Protein AF-A0A8S1XU58-F1 (afdb_monomer_lite)

Structure (mmCIF, N/CA/C/O backbone):
data_AF-A0A8S1XU58-F1
#
_entry.id   AF-A0A8S1XU58-F1
#
loop_
_atom_site.group_PDB
_atom_site.id
_atom_site.type_symbol
_atom_site.label_atom_id
_atom_site.label_alt_id
_atom_site.label_comp_id
_atom_site.label_asym_id
_atom_site.label_entity_id
_atom_site.label_seq_id
_atom_site.pdbx_PDB_ins_code
_atom_site.Cartn_x
_atom_site.Cartn_y
_atom_site.Cartn_z
_atom_site.occupancy
_atom_site.B_iso_or_equiv
_atom_site.auth_seq_id
_atom_site.auth_comp_id
_atom_site.auth_asym_id
_atom_site.auth_atom_id
_atom_site.pdbx_PDB_model_num
ATOM 1 N N . MET A 1 1 ? -21.265 -2.137 17.596 1.00 76.44 1 MET A N 1
ATOM 2 C CA . MET A 1 1 ? -20.031 -2.805 17.114 1.00 76.44 1 MET A CA 1
ATOM 3 C C . MET A 1 1 ? -20.287 -3.598 15.839 1.00 76.44 1 MET A C 1
ATOM 5 O O . MET A 1 1 ? -19.652 -3.309 14.843 1.00 76.44 1 MET A O 1
ATOM 9 N N . LEU A 1 2 ? -21.232 -4.543 15.819 1.00 84.06 2 LEU A N 1
ATOM 10 C CA . LEU A 1 2 ? -21.508 -5.346 14.620 1.00 84.06 2 LEU A CA 1
ATOM 11 C C . LEU A 1 2 ? -21.860 -4.501 13.376 1.00 84.06 2 LEU A C 1
ATOM 13 O O . LEU A 1 2 ? -21.283 -4.695 12.313 1.00 84.06 2 LEU A O 1
ATOM 17 N N . GLN A 1 3 ? -22.718 -3.485 13.530 1.00 80.56 3 GLN A N 1
ATOM 18 C CA . GLN A 1 3 ? -23.055 -2.552 12.444 1.00 80.56 3 GLN A CA 1
ATOM 19 C C . GLN A 1 3 ? -21.830 -1.821 11.866 1.00 80.56 3 GLN A C 1
ATOM 21 O O . GLN A 1 3 ? -21.712 -1.699 10.649 1.00 80.56 3 GLN A O 1
ATOM 26 N N . SER A 1 4 ? -20.888 -1.374 12.708 1.00 82.00 4 SER A N 1
ATOM 27 C CA . SER A 1 4 ? -19.683 -0.687 12.226 1.00 82.00 4 SER A CA 1
ATOM 28 C C . SER A 1 4 ? -18.727 -1.634 11.497 1.00 82.00 4 SER A C 1
ATOM 30 O O . SER A 1 4 ? -18.085 -1.227 10.532 1.00 82.00 4 SER A O 1
ATOM 32 N N . LEU A 1 5 ? -18.674 -2.908 11.893 1.00 86.81 5 LEU A N 1
ATOM 33 C CA . LEU A 1 5 ? -17.900 -3.931 11.184 1.00 86.81 5 LEU A CA 1
ATOM 34 C C . LEU A 1 5 ? -18.531 -4.308 9.841 1.00 86.81 5 LEU A C 1
ATOM 36 O O . LEU A 1 5 ? -17.815 -4.452 8.853 1.00 86.81 5 LEU A O 1
ATOM 40 N N . ASN A 1 6 ? -19.860 -4.387 9.770 1.00 85.25 6 ASN A N 1
ATOM 41 C CA . ASN A 1 6 ? -20.569 -4.610 8.510 1.00 85.25 6 ASN A CA 1
ATOM 42 C C . ASN A 1 6 ? -20.371 -3.450 7.527 1.00 85.25 6 ASN A C 1
ATOM 44 O O . ASN A 1 6 ? -20.156 -3.684 6.337 1.00 85.25 6 ASN A O 1
ATOM 48 N N . LYS A 1 7 ? -20.336 -2.205 8.018 1.00 86.56 7 LYS A N 1
ATOM 49 C CA . LYS A 1 7 ? -19.965 -1.044 7.199 1.00 86.56 7 LYS A CA 1
ATOM 50 C C . LYS A 1 7 ? -18.533 -1.165 6.660 1.00 86.56 7 LYS A C 1
ATOM 52 O O . LYS A 1 7 ? -18.325 -1.001 5.460 1.00 86.56 7 LYS A O 1
ATOM 57 N N . LEU A 1 8 ? -17.570 -1.526 7.511 1.00 85.81 8 LEU A N 1
ATOM 58 C CA . LEU A 1 8 ? -16.175 -1.739 7.104 1.00 85.81 8 LEU A CA 1
ATOM 59 C C . LEU A 1 8 ? -16.036 -2.859 6.058 1.00 85.81 8 LEU A C 1
ATOM 61 O O . LEU A 1 8 ? -15.296 -2.716 5.087 1.00 85.81 8 LEU A O 1
ATOM 65 N N . LYS A 1 9 ? -16.787 -3.955 6.214 1.00 88.25 9 LYS A N 1
ATOM 66 C CA . LYS A 1 9 ? -16.836 -5.065 5.250 1.00 88.25 9 LYS A CA 1
ATOM 67 C C . LYS A 1 9 ? -17.305 -4.603 3.870 1.00 88.25 9 LYS A C 1
ATOM 69 O O . LYS A 1 9 ? -16.734 -5.005 2.858 1.00 88.25 9 LYS A O 1
ATOM 74 N N . LEU A 1 10 ? -18.337 -3.766 3.818 1.00 88.00 10 LEU A N 1
ATOM 75 C CA . LEU A 1 10 ? -18.835 -3.215 2.558 1.00 88.00 10 LEU A CA 1
ATOM 76 C C . LEU A 1 10 ? -17.825 -2.247 1.922 1.00 88.00 10 LEU A C 1
ATOM 78 O O . LEU A 1 10 ? -17.582 -2.343 0.721 1.00 88.00 10 LEU A O 1
ATOM 82 N N . GLN A 1 11 ? -17.188 -1.380 2.719 1.00 85.38 11 GLN A N 1
ATOM 83 C CA . GLN A 1 11 ? -16.119 -0.488 2.244 1.00 85.38 11 GLN A CA 1
ATOM 84 C C . GLN A 1 11 ? -14.954 -1.278 1.626 1.00 85.38 11 GLN A C 1
ATOM 86 O O . GLN A 1 11 ? -14.499 -0.950 0.534 1.00 85.38 11 GLN A O 1
ATOM 91 N N . LEU A 1 12 ? -14.519 -2.360 2.279 1.00 89.25 12 LEU A N 1
ATOM 92 C CA . LEU A 1 12 ? -13.476 -3.252 1.765 1.00 89.25 12 LEU A CA 1
ATOM 93 C C . LEU A 1 12 ? -13.835 -3.877 0.416 1.00 89.25 12 LEU A C 1
ATOM 95 O O . LEU A 1 12 ? -12.990 -3.936 -0.474 1.00 89.25 12 LEU A O 1
ATOM 99 N N . ARG A 1 13 ? -15.076 -4.352 0.257 1.00 88.50 13 ARG A N 1
ATOM 100 C CA . ARG A 1 13 ? -15.530 -4.954 -1.005 1.00 88.50 13 ARG A CA 1
ATOM 101 C C . ARG A 1 13 ? -15.482 -3.952 -2.153 1.00 88.50 13 ARG A C 1
ATOM 103 O O . ARG A 1 13 ? -14.929 -4.283 -3.198 1.00 88.50 13 ARG A O 1
ATOM 110 N N . ALA A 1 14 ? -16.004 -2.747 -1.929 1.00 86.50 14 ALA A N 1
ATOM 111 C CA . ALA A 1 14 ? -15.957 -1.671 -2.915 1.00 86.50 14 ALA A CA 1
ATOM 112 C C . ALA A 1 14 ? -14.507 -1.325 -3.292 1.00 86.50 14 ALA A C 1
ATOM 114 O O . ALA A 1 14 ? -14.182 -1.181 -4.466 1.00 86.50 14 ALA A O 1
ATOM 115 N N . GLU A 1 15 ? -13.610 -1.259 -2.309 1.00 88.06 15 GLU A N 1
ATOM 116 C CA . GLU A 1 15 ? -12.206 -0.948 -2.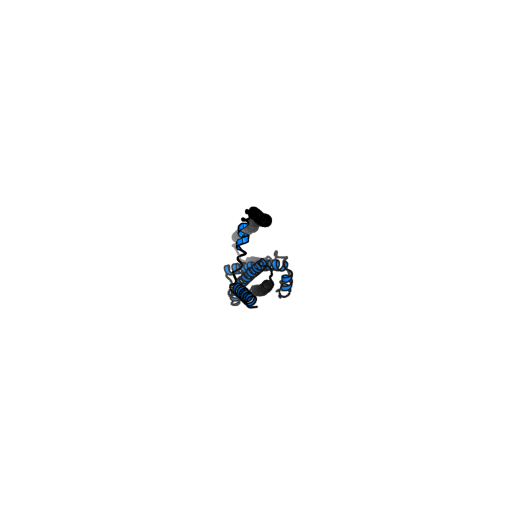565 1.00 88.06 15 GLU A CA 1
ATOM 117 C C . GLU A 1 15 ? -11.492 -2.037 -3.382 1.00 88.06 15 GLU A C 1
ATOM 119 O O . GLU A 1 15 ? -10.764 -1.732 -4.324 1.00 88.06 15 GLU A O 1
ATOM 124 N N . ILE A 1 16 ? -11.713 -3.314 -3.061 1.00 90.19 16 ILE A N 1
ATOM 125 C CA . ILE A 1 16 ? -11.144 -4.438 -3.821 1.00 90.19 16 ILE A CA 1
ATOM 126 C C . ILE A 1 16 ? -11.621 -4.407 -5.280 1.00 90.19 16 ILE A C 1
ATOM 128 O O . ILE A 1 16 ? -10.853 -4.734 -6.185 1.00 90.19 16 ILE A O 1
ATOM 132 N N . GLU A 1 17 ? -12.872 -4.016 -5.519 1.00 87.94 17 GLU A N 1
ATOM 133 C CA . GLU A 1 17 ? -13.422 -3.862 -6.865 1.00 87.94 17 GLU A CA 1
ATOM 134 C C . GLU A 1 17 ? -12.734 -2.730 -7.637 1.00 87.94 17 GLU A C 1
ATOM 136 O O . GLU A 1 17 ? -12.277 -2.960 -8.756 1.00 87.94 17 GLU A O 1
ATOM 141 N N . ILE A 1 18 ? -12.540 -1.562 -7.012 1.00 86.19 18 ILE A N 1
ATOM 142 C CA . ILE A 1 18 ? -11.772 -0.454 -7.604 1.00 86.19 18 ILE A CA 1
ATOM 143 C C . ILE A 1 18 ? -10.367 -0.926 -7.989 1.00 86.19 18 ILE A C 1
ATOM 145 O O . ILE A 1 18 ? -9.929 -0.708 -9.117 1.00 86.19 18 ILE A O 1
ATOM 149 N N . LEU A 1 19 ? -9.666 -1.617 -7.085 1.00 88.69 19 LEU A N 1
ATOM 150 C CA . LEU A 1 19 ? -8.313 -2.104 -7.356 1.00 88.69 19 LEU A CA 1
ATOM 151 C C . LEU A 1 19 ? -8.274 -3.085 -8.532 1.00 88.69 19 LEU A C 1
ATOM 153 O O . LEU A 1 19 ? -7.343 -3.021 -9.330 1.00 88.69 19 LEU A O 1
ATOM 157 N N . LYS A 1 20 ? -9.279 -3.958 -8.684 1.00 88.75 20 LYS A N 1
ATOM 158 C CA . LYS A 1 20 ? -9.391 -4.840 -9.859 1.00 88.75 20 LYS A CA 1
ATOM 159 C C . LYS A 1 20 ? -9.527 -4.031 -11.148 1.00 88.75 20 LYS A C 1
ATOM 161 O O . LYS A 1 20 ? -8.759 -4.259 -12.075 1.00 88.75 20 LYS A O 1
ATOM 166 N N . MET A 1 21 ? -10.411 -3.034 -11.171 1.00 84.88 21 MET A N 1
ATOM 167 C CA . MET A 1 21 ? -10.567 -2.162 -12.340 1.00 84.88 21 MET A CA 1
ATOM 168 C C . MET A 1 21 ? -9.274 -1.399 -12.670 1.00 84.88 21 MET A C 1
ATOM 170 O O . MET A 1 21 ? -8.944 -1.210 -13.841 1.00 84.88 21 MET A O 1
ATOM 174 N N . CYS A 1 22 ? -8.524 -0.967 -11.651 1.00 84.56 22 CYS A N 1
ATOM 175 C CA . CYS A 1 22 ? -7.238 -0.302 -11.845 1.00 84.56 22 CYS A CA 1
ATOM 176 C C . CYS A 1 22 ? -6.159 -1.255 -12.384 1.00 84.56 22 CYS A C 1
ATOM 178 O O . CYS A 1 22 ? -5.340 -0.825 -13.193 1.00 84.56 22 CYS A O 1
ATOM 180 N N . LEU A 1 23 ? -6.160 -2.535 -11.987 1.00 86.06 23 LEU A N 1
ATOM 181 C CA . LEU A 1 23 ? -5.267 -3.552 -12.564 1.00 86.06 23 LEU A CA 1
ATOM 182 C C . LEU A 1 23 ? -5.566 -3.783 -14.044 1.00 86.06 23 LEU A C 1
ATOM 184 O O . LEU A 1 23 ? -4.635 -3.800 -14.844 1.00 86.06 23 LEU A O 1
ATOM 188 N N . ASP A 1 24 ? -6.844 -3.874 -14.412 1.00 82.19 24 ASP A N 1
ATOM 189 C CA . ASP A 1 24 ? -7.266 -4.104 -15.799 1.00 82.19 24 ASP A CA 1
ATOM 190 C C . ASP A 1 24 ? -6.876 -2.945 -16.734 1.00 82.19 24 ASP A C 1
ATOM 192 O O . ASP A 1 24 ? -6.678 -3.139 -17.934 1.00 82.19 24 ASP A O 1
ATOM 196 N N . LYS A 1 25 ? -6.747 -1.725 -16.191 1.00 74.50 25 LYS A N 1
ATOM 197 C CA . LYS A 1 25 ? -6.352 -0.520 -16.940 1.00 74.50 25 LYS A CA 1
ATOM 198 C C . LYS A 1 25 ? -4.883 -0.118 -16.784 1.00 74.50 25 LYS A C 1
ATOM 200 O O . LYS A 1 25 ? -4.426 0.786 -17.487 1.00 74.50 25 LYS A O 1
ATOM 205 N N . GLY A 1 26 ? -4.148 -0.733 -15.864 1.00 66.25 26 GLY A N 1
ATOM 206 C CA . GLY A 1 26 ? -2.816 -0.285 -15.471 1.00 66.25 26 GLY A CA 1
ATOM 207 C C . GLY A 1 26 ? -1.776 -0.455 -16.582 1.00 66.25 26 GLY A C 1
ATOM 208 O O . GLY A 1 26 ? -1.537 -1.559 -17.057 1.00 66.25 26 GLY A O 1
ATOM 209 N N . LYS A 1 27 ? -1.110 0.642 -16.971 1.00 59.94 27 LYS A N 1
ATOM 210 C CA . LYS A 1 27 ? -0.035 0.637 -17.990 1.00 59.94 27 LYS A CA 1
ATOM 211 C C . LYS A 1 27 ? 1.383 0.564 -17.408 1.00 59.94 27 LYS A C 1
ATOM 213 O O . LYS A 1 27 ? 2.316 0.205 -18.118 1.00 59.94 27 LYS A O 1
ATOM 218 N N . SER A 1 28 ? 1.562 0.926 -16.135 1.00 66.94 28 SER A N 1
ATOM 219 C CA . SER A 1 28 ? 2.870 0.984 -15.463 1.00 66.94 28 SER A CA 1
ATOM 220 C C . SER A 1 28 ? 3.099 -0.243 -14.582 1.00 66.94 28 SER A C 1
ATOM 222 O O . SER A 1 28 ? 2.340 -0.486 -13.643 1.00 66.94 28 SER A O 1
ATOM 224 N N . THR A 1 29 ? 4.179 -0.986 -14.841 1.00 67.94 29 THR A N 1
ATOM 225 C CA . THR A 1 29 ? 4.528 -2.231 -14.131 1.00 67.94 29 THR A CA 1
ATOM 226 C C . THR A 1 29 ? 4.668 -2.036 -12.620 1.00 67.94 29 THR A C 1
ATOM 228 O O . THR A 1 29 ? 4.158 -2.847 -11.851 1.00 67.94 29 THR A O 1
ATOM 231 N N . THR A 1 30 ? 5.272 -0.933 -12.168 1.00 75.56 30 THR A N 1
ATOM 232 C CA . THR A 1 30 ? 5.452 -0.639 -10.734 1.00 75.56 30 THR A CA 1
ATOM 233 C C . THR A 1 30 ? 4.131 -0.316 -10.031 1.00 75.56 30 THR A C 1
ATOM 235 O O . THR A 1 30 ? 3.907 -0.716 -8.889 1.00 75.56 30 THR A O 1
ATOM 238 N N . MET A 1 31 ? 3.237 0.408 -10.707 1.00 77.94 31 MET A N 1
ATOM 239 C CA . MET A 1 31 ? 1.941 0.800 -10.148 1.00 77.94 31 MET A CA 1
ATOM 240 C C . MET A 1 31 ? 0.995 -0.402 -10.071 1.00 77.94 31 MET A C 1
ATOM 242 O O . MET A 1 31 ? 0.359 -0.615 -9.043 1.00 77.94 31 MET A O 1
ATOM 246 N N . VAL A 1 32 ? 0.993 -1.245 -11.107 1.00 82.00 32 VAL A N 1
ATOM 247 C CA . VAL A 1 32 ? 0.266 -2.523 -11.137 1.00 82.00 32 VAL A CA 1
ATOM 248 C C . VAL A 1 32 ? 0.713 -3.438 -9.995 1.00 82.00 32 VAL A C 1
ATOM 250 O O . VAL A 1 32 ? -0.130 -3.950 -9.267 1.00 82.00 32 VAL A O 1
ATOM 253 N N . GLN A 1 33 ? 2.023 -3.584 -9.763 1.00 85.56 33 GLN A N 1
ATOM 254 C CA . GLN A 1 33 ? 2.543 -4.382 -8.642 1.00 85.56 33 GLN A CA 1
ATOM 255 C C . GLN A 1 33 ? 2.070 -3.865 -7.275 1.00 85.56 33 GLN A C 1
ATOM 257 O O . GLN A 1 33 ? 1.750 -4.653 -6.384 1.00 85.56 33 GLN A O 1
ATOM 262 N N . MET A 1 34 ? 2.017 -2.542 -7.093 1.00 87.12 34 MET A N 1
ATOM 263 C CA . MET A 1 34 ? 1.550 -1.939 -5.844 1.00 87.12 34 MET A CA 1
ATOM 264 C C . MET A 1 34 ? 0.049 -2.160 -5.630 1.00 87.12 34 MET A C 1
ATOM 266 O O . MET A 1 34 ? -0.362 -2.537 -4.533 1.00 87.12 34 MET A O 1
ATOM 270 N N . ILE A 1 35 ? -0.753 -1.970 -6.681 1.00 88.56 35 ILE A N 1
ATOM 271 C CA . ILE A 1 35 ? -2.200 -2.207 -6.661 1.00 88.56 35 ILE A CA 1
ATOM 272 C C . ILE A 1 35 ? -2.491 -3.680 -6.360 1.00 88.56 35 ILE A C 1
ATOM 274 O O . ILE A 1 35 ? -3.318 -3.968 -5.495 1.00 88.56 35 ILE A O 1
ATOM 278 N N . ASP A 1 36 ? -1.784 -4.611 -7.005 1.00 90.62 36 ASP A N 1
ATOM 279 C CA . ASP A 1 36 ? -1.990 -6.046 -6.794 1.00 90.62 36 ASP A CA 1
ATOM 280 C C . ASP A 1 36 ? -1.631 -6.459 -5.361 1.00 90.62 36 ASP A C 1
ATOM 282 O O . ASP A 1 36 ? -2.415 -7.119 -4.677 1.00 90.62 36 ASP A O 1
ATOM 286 N N . LYS A 1 37 ? -0.502 -5.966 -4.839 1.00 93.06 37 LYS A N 1
ATOM 287 C CA . LYS A 1 37 ? -0.110 -6.191 -3.441 1.00 93.06 37 LYS A CA 1
ATOM 288 C C . LYS A 1 37 ? -1.155 -5.663 -2.455 1.00 93.06 37 LYS A C 1
ATOM 290 O O . LYS A 1 37 ? -1.484 -6.343 -1.480 1.00 93.06 37 LYS A O 1
ATOM 295 N N . ASN A 1 38 ? -1.678 -4.459 -2.687 1.00 92.56 38 ASN A N 1
ATOM 296 C CA . ASN A 1 38 ? -2.695 -3.866 -1.821 1.00 92.56 38 ASN A CA 1
ATOM 297 C C . ASN A 1 38 ? -4.008 -4.651 -1.888 1.00 92.56 38 ASN A C 1
ATOM 299 O O . ASN A 1 38 ? -4.601 -4.930 -0.847 1.00 92.56 38 ASN A O 1
ATOM 303 N N . LYS A 1 39 ? -4.418 -5.081 -3.085 1.00 94.38 39 LYS A N 1
ATOM 304 C CA . LYS A 1 39 ? -5.599 -5.923 -3.294 1.00 94.38 39 LYS A CA 1
ATOM 305 C C . LYS A 1 39 ? -5.489 -7.234 -2.517 1.00 94.38 39 LYS A C 1
ATOM 307 O O . LYS A 1 39 ? -6.385 -7.543 -1.736 1.00 94.38 39 LYS A O 1
ATOM 312 N N . GLN A 1 40 ? -4.382 -7.963 -2.668 1.00 94.19 40 GLN A N 1
ATOM 313 C CA . GLN A 1 40 ? -4.155 -9.224 -1.951 1.00 94.19 40 GLN A CA 1
ATOM 314 C C . GLN A 1 40 ? -4.219 -9.034 -0.430 1.00 94.19 40 GLN A C 1
ATOM 316 O O . GLN A 1 40 ? -4.806 -9.852 0.281 1.00 94.19 40 GLN A O 1
ATOM 321 N N . ARG A 1 41 ? -3.656 -7.933 0.082 1.00 92.75 41 ARG A N 1
ATOM 322 C CA . ARG A 1 41 ? -3.696 -7.616 1.513 1.00 92.75 41 ARG A CA 1
ATOM 323 C C . ARG A 1 41 ? -5.115 -7.336 2.006 1.00 92.75 41 ARG A C 1
ATOM 325 O O . ARG A 1 41 ? -5.516 -7.900 3.021 1.00 92.75 41 ARG A O 1
ATOM 332 N N . LEU A 1 42 ? -5.891 -6.533 1.275 1.00 93.00 42 LEU A N 1
ATOM 333 C CA . LEU A 1 42 ? -7.291 -6.270 1.623 1.00 93.00 42 LEU A CA 1
ATOM 334 C C . LEU A 1 42 ? -8.154 -7.537 1.553 1.00 93.00 42 LEU A C 1
ATOM 336 O O . LEU A 1 42 ? -9.045 -7.707 2.381 1.00 93.00 42 LEU A O 1
ATOM 340 N N . GLU A 1 43 ? -7.887 -8.451 0.617 1.00 93.81 43 GLU A N 1
ATOM 341 C CA . GLU A 1 43 ? -8.579 -9.745 0.543 1.00 93.81 43 GLU A CA 1
ATOM 342 C C . GLU A 1 43 ? -8.273 -10.632 1.761 1.00 93.81 43 GLU A C 1
ATOM 344 O O . GLU A 1 43 ? -9.173 -11.283 2.296 1.00 93.81 43 GLU A O 1
ATOM 349 N N . GLN A 1 44 ? -7.022 -10.649 2.232 1.00 93.94 44 GLN A N 1
ATOM 350 C CA . GLN A 1 44 ? -6.636 -11.371 3.449 1.00 93.94 44 GLN A CA 1
ATOM 351 C C . GLN A 1 44 ? -7.283 -10.763 4.698 1.00 93.94 44 GLN A C 1
ATOM 353 O O . GLN A 1 44 ? -7.907 -11.485 5.479 1.00 93.94 44 GLN A O 1
ATOM 358 N N . ASP A 1 45 ? -7.187 -9.444 4.855 1.00 91.56 45 ASP A N 1
ATOM 359 C CA . ASP A 1 45 ? -7.776 -8.719 5.982 1.00 91.56 45 ASP A CA 1
ATOM 360 C C . ASP A 1 45 ? -9.313 -8.852 5.986 1.00 91.56 45 ASP A C 1
ATOM 362 O O . ASP A 1 45 ? -9.929 -9.047 7.037 1.00 91.56 45 ASP A O 1
ATOM 366 N N . GLY A 1 46 ? -9.941 -8.848 4.806 1.00 91.69 46 GLY A N 1
ATOM 367 C CA . GLY A 1 46 ? -11.377 -9.062 4.635 1.00 91.69 46 GLY A CA 1
ATOM 368 C C . GLY A 1 46 ? -11.847 -10.440 5.107 1.00 91.69 46 GLY A C 1
ATOM 369 O O . GLY A 1 46 ? -12.867 -10.530 5.790 1.00 91.69 46 GLY A O 1
ATOM 370 N N . LYS A 1 47 ? -11.082 -11.506 4.829 1.00 93.25 47 LYS A N 1
ATOM 371 C CA . LYS A 1 47 ? -11.380 -12.860 5.339 1.00 93.25 47 LYS A CA 1
ATOM 372 C C . LYS A 1 47 ? -11.331 -12.911 6.866 1.00 93.25 47 LYS A C 1
ATOM 374 O O . LYS A 1 47 ? -12.202 -13.515 7.487 1.00 93.25 47 LYS A O 1
ATOM 379 N N . GLN A 1 48 ? -10.341 -12.257 7.476 1.00 91.38 48 GLN A N 1
ATOM 380 C CA . GLN A 1 48 ? -10.230 -12.188 8.938 1.00 91.38 48 GLN A CA 1
ATOM 381 C C . GLN A 1 48 ? -11.394 -11.407 9.557 1.00 91.38 48 GLN A C 1
ATOM 383 O O . GLN A 1 48 ? -11.975 -11.840 10.552 1.00 91.38 48 GLN A O 1
ATOM 388 N N . LEU A 1 49 ? -11.784 -10.290 8.939 1.00 92.50 49 LEU A N 1
ATOM 389 C CA . LEU A 1 49 ? -12.929 -9.498 9.382 1.00 92.50 49 LEU A CA 1
ATOM 390 C C . LEU A 1 49 ? -14.231 -10.310 9.324 1.00 92.50 49 LEU A C 1
ATOM 392 O O . LEU A 1 49 ? -15.046 -10.231 10.240 1.00 92.50 49 LEU A O 1
ATOM 396 N N . GLU A 1 50 ? -14.420 -11.108 8.273 1.00 92.19 50 GLU A N 1
ATOM 397 C CA . GLU A 1 50 ? -15.618 -11.927 8.080 1.00 92.19 50 GLU A CA 1
ATOM 398 C C . GLU A 1 50 ? -15.750 -13.031 9.139 1.00 92.19 50 GLU A C 1
ATOM 400 O O . GLU A 1 50 ? -16.847 -13.257 9.649 1.00 92.19 50 GLU A O 1
ATOM 405 N N . LEU A 1 51 ? -14.634 -13.640 9.554 1.00 91.12 51 LEU A N 1
ATOM 406 C CA . LEU A 1 51 ? -14.609 -14.587 10.676 1.00 91.12 51 LEU A CA 1
ATOM 407 C C . LEU A 1 51 ? -15.045 -13.930 11.995 1.00 91.12 51 LEU A C 1
ATOM 409 O O . LEU A 1 51 ? -15.810 -14.521 12.759 1.00 91.12 51 LEU A O 1
ATOM 413 N N . ILE A 1 52 ? -14.581 -12.705 12.256 1.00 89.38 52 ILE A N 1
ATOM 414 C CA . ILE A 1 52 ? -14.930 -11.954 13.471 1.00 89.38 52 ILE A CA 1
ATOM 415 C C . ILE A 1 52 ? -16.409 -11.548 13.454 1.00 89.38 52 ILE A C 1
ATOM 417 O O . ILE A 1 52 ? -17.096 -11.702 14.462 1.00 89.38 52 ILE A O 1
ATOM 421 N N . ILE A 1 53 ? -16.909 -11.060 12.314 1.00 90.81 53 ILE A N 1
ATOM 422 C CA . ILE A 1 53 ? -18.322 -10.695 12.137 1.00 90.81 53 ILE A CA 1
ATOM 423 C C . ILE A 1 53 ? -19.219 -11.907 12.386 1.00 90.81 53 ILE A C 1
ATOM 425 O O . ILE A 1 53 ? -20.135 -11.806 13.196 1.00 90.81 53 ILE A O 1
ATOM 429 N N . LYS A 1 54 ? -18.912 -13.059 11.776 1.00 90.38 54 LYS A N 1
ATOM 430 C CA . LYS A 1 54 ? -19.705 -14.283 11.940 1.00 90.38 54 LYS A CA 1
ATOM 431 C C . LYS A 1 54 ? -19.812 -14.706 13.407 1.00 90.38 54 LYS A C 1
ATOM 433 O O . LYS A 1 54 ? -20.897 -15.005 13.890 1.00 90.38 54 LYS A O 1
ATOM 438 N N . ARG A 1 55 ? -18.703 -14.662 14.153 1.00 87.81 55 ARG A N 1
ATOM 439 C CA . ARG A 1 55 ? -18.719 -14.975 15.592 1.00 87.81 55 ARG A CA 1
ATOM 440 C C . ARG A 1 55 ? -19.596 -14.025 16.400 1.00 87.81 55 ARG A C 1
ATOM 442 O O . ARG A 1 55 ? -20.282 -14.472 17.315 1.00 87.81 55 ARG A O 1
ATOM 449 N N . LEU A 1 56 ? -19.548 -12.732 16.085 1.00 88.12 56 LEU A N 1
ATOM 450 C CA . LEU A 1 56 ? -20.382 -11.722 16.737 1.00 88.12 56 LEU A CA 1
ATOM 451 C C . LEU A 1 56 ? -21.869 -11.896 16.388 1.00 88.12 56 LEU A C 1
ATOM 453 O O . LEU A 1 56 ? -22.714 -11.666 17.247 1.00 88.12 56 LEU A O 1
ATOM 457 N N . GLU A 1 57 ? -22.189 -12.307 15.157 1.00 90.19 57 GLU A N 1
ATOM 458 C CA . GLU A 1 57 ? -23.554 -12.652 14.725 1.00 90.19 57 GLU A CA 1
ATOM 459 C C . GLU A 1 57 ? -24.097 -13.880 15.465 1.00 90.19 57 GLU A C 1
ATOM 461 O O . GLU A 1 57 ? -25.267 -13.906 15.833 1.00 90.19 57 GLU A O 1
ATOM 466 N N . GLU A 1 58 ? -23.236 -14.855 15.762 1.00 91.25 58 GLU A N 1
ATOM 467 C CA . GLU A 1 58 ? -23.549 -16.030 16.589 1.00 91.25 58 GLU A CA 1
ATOM 468 C C . GLU A 1 58 ? -23.712 -15.697 18.091 1.00 91.25 58 GLU A C 1
ATOM 470 O O . GLU A 1 58 ? -23.956 -16.588 18.900 1.00 91.25 58 GLU A O 1
ATOM 475 N N . GLY A 1 59 ? -23.589 -14.423 18.487 1.00 85.12 59 GLY A N 1
ATOM 476 C CA . GLY A 1 59 ? -23.781 -13.965 19.868 1.00 85.12 59 GLY A CA 1
ATOM 477 C C . GLY A 1 59 ? -22.564 -14.149 20.779 1.00 85.12 59 GLY A C 1
ATOM 478 O O . GLY A 1 59 ? -22.654 -13.890 21.981 1.00 85.12 59 GLY A O 1
ATOM 479 N N . ASN A 1 60 ? -21.416 -14.559 20.233 1.00 86.94 60 ASN A N 1
ATOM 480 C CA . ASN A 1 60 ? -20.196 -14.725 21.016 1.00 86.94 60 ASN A CA 1
ATOM 481 C C . ASN A 1 60 ? -19.603 -13.365 21.409 1.00 86.94 60 ASN A C 1
ATOM 483 O O . ASN A 1 60 ? -19.524 -12.438 20.599 1.00 86.94 60 ASN A O 1
ATOM 487 N N . GLN A 1 61 ? -19.114 -13.259 22.645 1.00 85.62 61 GLN A N 1
ATOM 488 C CA . GLN A 1 61 ? -18.320 -12.109 23.073 1.00 85.62 61 GLN A CA 1
ATOM 489 C C . GLN A 1 61 ? -16.863 -12.279 22.637 1.00 85.62 61 GLN A C 1
ATOM 491 O O . GLN A 1 61 ? -16.304 -13.371 22.720 1.00 85.62 61 GLN A O 1
ATOM 496 N N . LEU A 1 62 ? -16.236 -11.188 22.192 1.00 85.38 62 LEU A N 1
ATOM 497 C CA . LEU A 1 62 ? -14.807 -11.184 21.881 1.00 85.38 62 LEU A CA 1
ATOM 498 C C . LEU A 1 62 ? -13.993 -11.155 23.173 1.00 85.38 62 LEU A C 1
ATOM 500 O O . LEU A 1 62 ? -14.235 -10.327 24.054 1.00 85.38 62 LEU A O 1
ATOM 504 N N . THR A 1 63 ? -12.981 -12.009 23.249 1.00 82.81 63 THR A N 1
ATOM 505 C CA . THR A 1 63 ? -11.950 -11.928 24.285 1.00 82.81 63 THR A CA 1
ATOM 506 C C . THR A 1 63 ? -11.123 -10.646 24.132 1.00 82.81 63 THR A C 1
ATOM 508 O O . THR A 1 63 ? -11.086 -10.032 23.063 1.00 82.81 63 THR A O 1
ATOM 511 N N . LEU A 1 64 ? -10.412 -10.243 25.192 1.00 77.00 64 LEU A N 1
ATOM 512 C CA . LEU A 1 64 ? -9.550 -9.053 25.166 1.00 77.00 64 LEU A CA 1
ATOM 513 C C . LEU A 1 64 ? -8.533 -9.110 24.008 1.00 77.00 64 LEU A C 1
ATOM 515 O O . LEU A 1 64 ? -8.419 -8.174 23.226 1.00 77.00 64 LEU A O 1
ATOM 519 N N . ASN A 1 65 ? -7.891 -10.268 23.831 1.00 80.38 65 ASN A N 1
ATOM 520 C CA . ASN A 1 65 ? -6.938 -10.522 22.748 1.00 80.38 65 ASN A CA 1
ATOM 521 C C . ASN A 1 65 ? -7.591 -10.423 21.355 1.00 80.38 65 ASN A C 1
ATOM 523 O O . ASN A 1 65 ? -7.007 -9.894 20.414 1.00 80.38 65 ASN A O 1
ATOM 527 N N . GLU A 1 66 ? -8.821 -10.912 21.191 1.00 82.50 66 GLU A N 1
ATOM 528 C CA . GLU A 1 66 ? -9.543 -10.795 19.917 1.00 82.50 66 GLU A CA 1
ATOM 529 C C . GLU A 1 66 ? -9.954 -9.358 19.609 1.00 82.50 66 GLU A C 1
ATOM 531 O O . GLU A 1 66 ? -9.985 -8.964 18.443 1.00 82.50 66 GLU A O 1
ATOM 536 N N . LYS A 1 67 ? -10.220 -8.560 20.643 1.00 81.69 67 LYS A N 1
ATOM 537 C CA . LYS A 1 67 ? -10.479 -7.131 20.500 1.00 81.69 67 LYS A CA 1
ATOM 538 C C . LYS A 1 67 ? -9.226 -6.382 20.035 1.00 81.69 67 LYS A C 1
ATOM 540 O O . LYS A 1 67 ? -9.315 -5.623 19.073 1.00 81.69 67 LYS A O 1
ATOM 545 N N . ASP A 1 68 ? -8.064 -6.684 20.611 1.00 76.88 68 ASP A N 1
ATOM 546 C CA . ASP A 1 68 ? -6.778 -6.112 20.180 1.00 76.88 68 ASP A CA 1
ATOM 547 C C . ASP A 1 68 ? -6.429 -6.510 18.737 1.00 76.88 68 ASP A C 1
ATOM 549 O O . ASP A 1 68 ? -5.989 -5.684 17.927 1.00 76.88 68 ASP A O 1
ATOM 553 N N . LYS A 1 69 ? -6.687 -7.773 18.370 1.00 84.56 69 LYS A N 1
ATOM 554 C CA . LYS A 1 69 ? -6.543 -8.257 16.987 1.00 84.56 69 LYS A CA 1
ATOM 555 C C . LYS A 1 69 ? -7.480 -7.528 16.031 1.00 84.56 69 LYS A C 1
ATOM 557 O O . LYS A 1 69 ? -7.059 -7.155 14.939 1.00 84.56 69 LYS A O 1
ATOM 562 N N . LEU A 1 70 ? -8.729 -7.301 16.433 1.00 87.81 70 LEU A N 1
ATOM 563 C CA . LEU A 1 70 ? -9.699 -6.559 15.636 1.00 87.81 70 LEU A CA 1
ATOM 564 C C . LEU A 1 70 ? -9.270 -5.100 15.432 1.00 87.81 70 LEU A C 1
ATOM 566 O O . LEU A 1 70 ? -9.388 -4.579 14.324 1.00 87.81 70 LEU A O 1
ATOM 570 N N . ASP A 1 71 ? -8.765 -4.432 16.464 1.00 80.25 71 ASP A N 1
ATOM 571 C CA . ASP A 1 71 ? -8.319 -3.043 16.340 1.00 80.25 71 ASP A CA 1
ATOM 572 C C . ASP A 1 71 ? -7.044 -2.932 15.490 1.00 80.25 71 ASP A C 1
ATOM 574 O O . ASP A 1 71 ? -6.939 -2.045 14.639 1.00 80.25 71 ASP A O 1
ATOM 578 N N . THR A 1 72 ? -6.137 -3.905 15.605 1.00 82.69 72 THR A N 1
ATOM 579 C CA . THR A 1 72 ? -4.980 -4.040 14.705 1.00 82.69 72 THR A CA 1
ATOM 580 C C . THR A 1 72 ? -5.412 -4.255 13.252 1.00 82.69 72 THR A C 1
ATOM 582 O O . THR A 1 72 ? -4.865 -3.631 12.340 1.00 82.69 72 THR A O 1
ATOM 585 N N . LEU A 1 73 ? -6.418 -5.104 13.024 1.00 88.44 73 LEU A N 1
ATOM 586 C CA . LEU A 1 73 ? -6.979 -5.365 11.700 1.00 88.44 73 LEU A CA 1
ATOM 587 C C . LEU A 1 73 ? -7.586 -4.095 11.090 1.00 88.44 73 LEU A C 1
ATOM 589 O O . LEU A 1 73 ? -7.255 -3.745 9.959 1.00 88.44 73 LEU A O 1
ATOM 593 N N . LYS A 1 74 ? -8.407 -3.358 11.851 1.00 81.25 74 LYS A N 1
ATOM 594 C CA . LYS A 1 74 ? -8.962 -2.064 11.413 1.00 81.25 74 LYS A CA 1
ATOM 595 C C . LYS A 1 74 ? -7.856 -1.086 11.029 1.00 81.25 74 LYS A C 1
ATOM 597 O O . LYS A 1 74 ? -7.937 -0.470 9.972 1.00 81.25 74 LYS A O 1
ATOM 602 N N . LEU A 1 75 ? -6.808 -0.974 11.848 1.00 82.44 75 LEU A N 1
ATOM 603 C CA . LEU A 1 75 ? -5.684 -0.081 11.574 1.00 82.44 75 LEU A CA 1
ATOM 604 C C . LEU A 1 75 ? -4.945 -0.465 10.283 1.00 82.44 75 LEU A C 1
ATOM 606 O O . LEU A 1 75 ? -4.569 0.414 9.505 1.00 82.44 75 LEU A O 1
ATOM 610 N N . ASN A 1 76 ? -4.731 -1.762 10.048 1.00 84.62 76 ASN A N 1
ATOM 611 C CA . ASN A 1 76 ? -4.106 -2.258 8.822 1.00 84.62 76 ASN A CA 1
ATOM 612 C C . ASN A 1 76 ? -4.942 -1.915 7.589 1.00 84.62 76 ASN A C 1
ATOM 614 O O . ASN A 1 76 ? -4.398 -1.355 6.637 1.00 84.62 76 ASN A O 1
ATOM 618 N N . ILE A 1 77 ? -6.252 -2.161 7.649 1.00 84.62 77 ILE A N 1
ATOM 619 C CA . ILE A 1 77 ? -7.188 -1.810 6.579 1.00 84.62 77 ILE A CA 1
ATOM 620 C C . ILE A 1 77 ? -7.118 -0.306 6.300 1.00 84.62 77 ILE A C 1
ATOM 622 O O . ILE A 1 77 ? -6.836 0.088 5.172 1.00 84.62 77 ILE A O 1
ATOM 626 N N . SER A 1 78 ? -7.270 0.542 7.323 1.00 81.50 78 SER A N 1
ATOM 627 C CA . SER A 1 78 ? -7.218 2.001 7.162 1.00 81.50 78 SER A CA 1
ATOM 628 C C . SER A 1 78 ? -5.914 2.479 6.518 1.00 81.50 78 SER A C 1
ATOM 630 O O . SER A 1 78 ? -5.941 3.350 5.650 1.00 81.50 78 SER A O 1
ATOM 632 N N . LYS A 1 79 ? -4.765 1.894 6.883 1.00 82.19 79 LYS A N 1
ATOM 633 C CA . LYS A 1 79 ? -3.473 2.231 6.261 1.00 82.19 79 LYS A CA 1
ATOM 634 C C . LYS A 1 79 ? -3.452 1.916 4.766 1.00 82.19 79 LYS A C 1
ATOM 636 O O . LYS A 1 79 ? -2.939 2.725 3.996 1.00 82.19 79 LYS A O 1
ATOM 641 N N . VAL A 1 80 ? -3.984 0.764 4.361 1.00 85.81 80 VAL A N 1
ATOM 642 C CA . VAL A 1 80 ? -4.016 0.360 2.948 1.00 85.81 80 VAL A CA 1
ATOM 643 C C . VAL A 1 80 ? -5.002 1.221 2.155 1.00 85.81 80 VAL A C 1
ATOM 645 O O . VAL A 1 80 ? -4.656 1.667 1.066 1.00 85.81 80 VAL A O 1
ATOM 648 N N . LEU A 1 81 ? -6.169 1.554 2.720 1.00 84.38 81 LEU A N 1
ATOM 649 C CA . LEU A 1 81 ? -7.126 2.472 2.084 1.00 84.38 81 LEU A CA 1
ATOM 650 C C . LEU A 1 81 ? -6.485 3.836 1.778 1.00 84.38 81 LEU A C 1
ATOM 652 O O . LEU A 1 81 ? -6.569 4.325 0.655 1.00 84.38 81 LEU A O 1
ATOM 656 N N . ILE A 1 82 ? -5.748 4.410 2.735 1.00 80.19 82 ILE A N 1
ATOM 657 C CA . ILE A 1 82 ? -5.023 5.677 2.535 1.00 80.19 82 ILE A CA 1
ATOM 658 C C . ILE A 1 82 ? -3.938 5.545 1.452 1.00 80.19 82 ILE A C 1
ATOM 660 O O . ILE A 1 82 ? -3.684 6.484 0.697 1.00 80.19 82 ILE A O 1
ATOM 664 N N . GLN A 1 83 ? -3.252 4.400 1.372 1.00 83.12 83 GLN A N 1
ATOM 665 C CA . GLN A 1 83 ? -2.260 4.159 0.318 1.00 83.12 83 GLN A CA 1
ATOM 666 C C . GLN A 1 83 ? -2.914 4.124 -1.062 1.00 83.12 83 GLN A C 1
ATOM 668 O O . GLN A 1 83 ? -2.393 4.737 -1.992 1.00 83.12 83 GLN A O 1
ATOM 673 N N . ASN A 1 84 ? -4.065 3.470 -1.178 1.00 85.69 84 ASN A N 1
ATOM 674 C CA . ASN A 1 84 ? -4.817 3.419 -2.421 1.00 85.69 84 ASN A CA 1
ATOM 675 C C . ASN A 1 84 ? -5.292 4.806 -2.855 1.00 85.69 84 ASN A C 1
ATOM 677 O O . ASN A 1 84 ? -5.099 5.170 -4.009 1.00 85.69 84 ASN A O 1
ATOM 681 N N . GLU A 1 85 ? -5.796 5.633 -1.935 1.00 82.25 85 GLU A N 1
ATOM 682 C CA . GLU A 1 85 ? -6.171 7.020 -2.248 1.00 82.25 85 GLU A CA 1
ATOM 683 C C . GLU A 1 85 ? -5.021 7.835 -2.846 1.00 82.25 85 GLU A C 1
ATOM 685 O O . GLU A 1 85 ? -5.232 8.655 -3.739 1.00 82.25 85 GLU A O 1
ATOM 690 N N . LYS A 1 86 ? -3.781 7.595 -2.414 1.00 82.50 86 LYS A N 1
ATOM 691 C CA . LYS A 1 86 ? -2.611 8.247 -3.019 1.00 82.50 86 LYS A CA 1
ATOM 692 C C . LYS A 1 86 ? -2.361 7.769 -4.449 1.00 82.50 86 LYS A C 1
ATOM 694 O O . LYS A 1 86 ? -2.056 8.596 -5.304 1.00 82.50 86 LYS A O 1
ATOM 699 N N . ILE A 1 87 ? -2.512 6.469 -4.708 1.00 80.94 87 ILE A N 1
ATOM 700 C CA . ILE A 1 87 ? -2.388 5.880 -6.054 1.00 80.94 87 ILE A CA 1
ATOM 701 C C . ILE A 1 87 ? -3.450 6.480 -6.977 1.00 80.94 87 ILE A C 1
ATOM 703 O O . ILE A 1 87 ? -3.152 6.951 -8.069 1.00 80.94 87 ILE A O 1
ATOM 707 N N . TYR A 1 88 ? -4.681 6.547 -6.496 1.00 81.00 88 TYR A N 1
ATOM 708 C CA . TYR A 1 88 ? -5.802 7.142 -7.203 1.00 81.00 88 TYR A CA 1
ATOM 709 C C . TYR A 1 88 ? -5.578 8.609 -7.548 1.00 81.00 88 TYR A C 1
ATOM 711 O O . TYR A 1 88 ? -5.846 9.036 -8.663 1.00 81.00 88 TYR A O 1
ATOM 719 N N . ASN A 1 89 ? -5.033 9.384 -6.612 1.00 76.06 89 ASN A N 1
ATOM 720 C CA . ASN A 1 89 ? -4.787 10.801 -6.836 1.00 76.06 89 ASN A CA 1
ATOM 721 C C . ASN A 1 89 ? -3.631 11.078 -7.806 1.00 76.06 89 ASN A C 1
ATOM 723 O O . ASN A 1 89 ? -3.542 12.191 -8.324 1.00 76.06 89 ASN A O 1
ATOM 727 N N . SER A 1 90 ? -2.774 10.084 -8.054 1.00 74.50 90 SER A N 1
ATOM 728 C CA . SER A 1 90 ? -1.638 10.192 -8.972 1.00 74.50 90 SER A CA 1
ATOM 729 C C . SER A 1 90 ? -1.977 9.953 -10.447 1.00 74.50 90 SER A C 1
ATOM 731 O O . SER A 1 90 ? -1.164 10.304 -11.298 1.00 74.50 90 SER A O 1
ATOM 733 N N . ASP A 1 91 ? -3.153 9.395 -10.759 1.00 74.62 91 ASP A N 1
ATOM 734 C CA . ASP A 1 91 ? -3.555 9.045 -12.126 1.00 74.62 91 ASP A CA 1
ATOM 735 C C . ASP A 1 91 ? -5.023 9.431 -12.381 1.00 74.62 91 ASP A C 1
ATOM 737 O O . ASP A 1 91 ? -5.946 8.926 -11.738 1.00 74.62 91 ASP A O 1
ATOM 741 N N . GLU A 1 92 ? -5.248 10.328 -13.342 1.00 76.75 92 GLU A N 1
ATOM 742 C CA . GLU A 1 92 ? -6.587 10.804 -13.716 1.00 76.75 92 GLU A CA 1
ATOM 743 C C . GLU A 1 92 ? -7.505 9.677 -14.217 1.00 76.75 92 GLU A C 1
ATOM 745 O O . GLU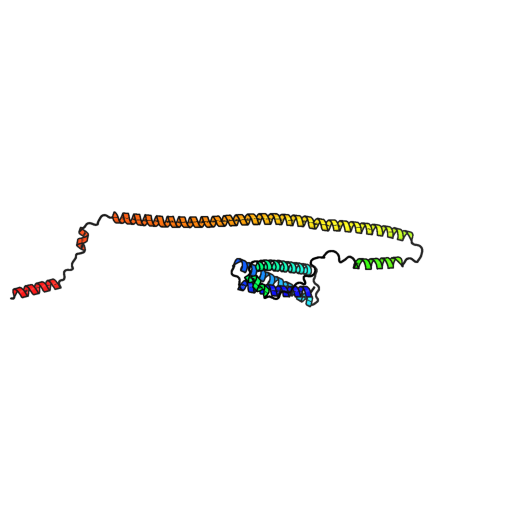 A 1 92 ? -8.712 9.705 -13.967 1.00 76.75 92 GLU A O 1
ATOM 750 N N . GLN A 1 93 ? -6.956 8.633 -14.850 1.00 73.38 93 GLN A N 1
ATOM 751 C CA . GLN A 1 93 ? -7.756 7.487 -15.294 1.00 73.38 93 GLN A CA 1
ATOM 752 C C . GLN A 1 93 ? -8.320 6.700 -14.108 1.00 73.38 93 GLN A C 1
ATOM 754 O O . GLN A 1 93 ? -9.428 6.162 -14.182 1.00 73.38 93 GLN A O 1
ATOM 759 N N . PHE A 1 94 ? -7.581 6.648 -12.998 1.00 80.81 94 PHE A N 1
ATOM 760 C CA . PHE A 1 94 ? -8.044 6.011 -11.770 1.00 80.81 94 PHE A CA 1
ATOM 761 C C . PHE A 1 94 ? -9.051 6.881 -11.022 1.00 80.81 94 PHE A C 1
ATOM 763 O O . PHE A 1 94 ? -10.036 6.345 -10.514 1.00 80.81 94 PHE A O 1
ATOM 770 N N . LYS A 1 95 ? -8.891 8.211 -11.025 1.00 76.44 95 LYS A N 1
ATOM 771 C CA . LYS A 1 95 ? -9.908 9.124 -10.472 1.00 76.44 95 LYS A CA 1
ATOM 772 C C . LYS A 1 95 ? -11.280 8.921 -11.113 1.00 76.44 95 LYS A C 1
ATOM 774 O O . LYS A 1 95 ? -12.281 8.841 -10.401 1.00 76.44 95 LYS A O 1
ATOM 779 N N . GLU A 1 96 ? -11.329 8.778 -12.436 1.00 75.62 96 GLU A N 1
ATOM 780 C CA . GLU A 1 96 ? -12.582 8.536 -13.163 1.00 75.62 96 GLU A CA 1
ATOM 781 C C . GLU A 1 96 ? -13.188 7.150 -12.876 1.00 75.62 96 GLU A C 1
ATOM 783 O O . GLU A 1 96 ? -14.402 6.969 -12.925 1.00 75.62 96 GLU A O 1
ATOM 788 N N . LEU A 1 97 ? -12.363 6.145 -12.572 1.00 74.00 97 LEU A N 1
ATOM 789 C CA . LEU A 1 97 ? -12.844 4.821 -12.169 1.00 74.00 97 LEU A CA 1
ATOM 790 C C . LEU A 1 97 ? -13.502 4.852 -10.788 1.00 74.00 97 LEU A C 1
ATOM 792 O O . LEU A 1 97 ? -14.550 4.245 -10.581 1.00 74.00 97 LEU A O 1
ATOM 796 N N . ILE A 1 98 ? -12.916 5.593 -9.851 1.00 73.75 98 ILE A N 1
ATOM 797 C CA . ILE A 1 98 ? -13.393 5.655 -8.465 1.00 73.75 98 ILE A CA 1
ATOM 798 C C . ILE A 1 98 ? -14.744 6.344 -8.359 1.00 73.75 98 ILE A C 1
ATOM 800 O O . ILE A 1 98 ? -15.559 5.950 -7.528 1.00 73.75 98 ILE A O 1
ATOM 804 N N . SER A 1 99 ? -15.012 7.342 -9.204 1.00 71.75 99 SER A N 1
ATOM 805 C CA . SER A 1 99 ? -16.308 8.029 -9.215 1.00 71.75 99 SER A CA 1
ATOM 806 C C . SER A 1 99 ? -17.470 7.114 -9.627 1.00 71.75 99 SER A C 1
ATOM 808 O O . SER A 1 99 ? -18.623 7.432 -9.336 1.00 71.75 99 SER A O 1
ATOM 810 N N . LYS A 1 100 ? -17.178 5.966 -10.257 1.00 69.44 100 LYS A N 1
ATOM 811 C CA . LYS A 1 100 ? -18.167 4.968 -10.696 1.00 69.44 100 LYS A CA 1
ATOM 812 C C . LYS A 1 100 ? -18.501 3.936 -9.620 1.00 69.44 100 LYS A C 1
ATOM 814 O O . LYS A 1 100 ? -19.496 3.231 -9.764 1.00 69.44 100 LYS A O 1
ATOM 819 N N . VAL A 1 101 ? -17.713 3.847 -8.545 1.00 72.12 101 VAL A N 1
ATOM 820 C CA . VAL A 1 101 ? -17.941 2.876 -7.467 1.00 72.12 101 VAL A CA 1
ATOM 821 C C . VAL A 1 101 ? -18.651 3.555 -6.290 1.00 72.12 101 VAL A C 1
ATOM 823 O O . VAL A 1 101 ? -18.135 4.535 -5.744 1.00 72.12 101 VAL A O 1
ATOM 826 N N . PRO A 1 102 ? -19.823 3.054 -5.852 1.00 63.91 102 PRO A N 1
ATOM 827 C CA . PRO A 1 102 ? -20.536 3.630 -4.723 1.00 63.91 102 PRO A CA 1
ATOM 828 C C . PRO A 1 102 ? -19.723 3.468 -3.436 1.00 63.91 102 PRO A C 1
ATOM 830 O O . PRO A 1 102 ? -19.568 2.370 -2.903 1.00 63.91 102 PRO A O 1
ATOM 833 N N . ARG A 1 103 ? -19.212 4.584 -2.910 1.00 65.06 103 ARG A N 1
ATOM 834 C CA . ARG A 1 103 ? -18.536 4.622 -1.610 1.00 65.06 103 ARG A CA 1
ATOM 835 C C . ARG A 1 103 ? -19.540 4.911 -0.508 1.00 65.06 103 ARG A C 1
ATOM 837 O O . ARG A 1 103 ? -20.354 5.829 -0.616 1.00 65.06 103 ARG A O 1
ATOM 844 N N . ILE A 1 104 ? -19.444 4.160 0.586 1.00 64.75 104 ILE A N 1
ATOM 845 C CA . ILE A 1 104 ? -20.188 4.487 1.799 1.00 64.75 104 ILE A CA 1
ATOM 846 C C . ILE A 1 104 ? -19.565 5.759 2.362 1.00 64.75 104 ILE A C 1
ATOM 848 O O . ILE A 1 104 ? -18.460 5.714 2.903 1.00 64.75 104 ILE A O 1
ATOM 852 N N . LYS A 1 105 ? -20.264 6.885 2.195 1.00 53.53 105 LYS A N 1
ATOM 853 C CA . LYS A 1 105 ? -19.880 8.154 2.808 1.00 53.53 105 LYS A CA 1
ATOM 854 C C . LYS A 1 105 ? -19.818 7.941 4.317 1.00 53.53 105 LYS A C 1
ATOM 856 O O . LYS A 1 105 ? -20.740 7.391 4.926 1.00 53.53 105 LYS A O 1
ATOM 861 N N . ASP A 1 106 ? -18.704 8.325 4.916 1.00 47.78 106 ASP A N 1
ATOM 862 C CA . ASP A 1 106 ? -18.721 8.596 6.340 1.00 47.78 106 ASP A CA 1
ATOM 863 C C . ASP A 1 106 ? -19.553 9.854 6.531 1.00 47.78 106 ASP A C 1
ATOM 865 O O . ASP A 1 106 ? -19.353 10.833 5.808 1.00 47.78 106 ASP A O 1
ATOM 869 N N . ASP A 1 107 ? -20.517 9.805 7.450 1.00 37.69 107 ASP A N 1
ATOM 870 C CA . ASP A 1 107 ? -21.137 11.016 7.962 1.00 37.69 107 ASP A CA 1
ATOM 871 C C . ASP A 1 107 ? -19.998 11.863 8.527 1.00 37.69 107 ASP A C 1
ATOM 873 O O . ASP A 1 107 ? -19.495 11.637 9.628 1.00 37.69 107 ASP A O 1
ATOM 877 N N . GLN A 1 108 ? -19.516 12.799 7.714 1.00 34.97 108 GLN A N 1
ATOM 878 C CA . GLN A 1 108 ? -18.609 13.847 8.135 1.00 34.97 108 GLN A CA 1
ATOM 879 C C . GLN A 1 108 ? -19.414 14.828 8.984 1.00 34.97 108 GLN A C 1
ATOM 881 O O . GLN A 1 108 ? -19.741 15.934 8.570 1.00 34.97 108 GLN A O 1
ATOM 886 N N . SER A 1 109 ? -19.730 14.411 10.201 1.00 32.56 109 SER A N 1
ATOM 887 C CA . SER A 1 109 ? -20.065 15.302 11.296 1.00 32.56 109 SER A CA 1
ATOM 888 C C . SER A 1 109 ? -19.310 14.814 12.524 1.00 32.56 109 SER A C 1
ATOM 890 O O . SER A 1 109 ? -19.578 13.731 13.032 1.00 32.56 109 SER A O 1
ATOM 892 N N . GLN A 1 110 ? -18.379 15.658 12.977 1.00 30.05 110 GLN A N 1
ATOM 893 C CA . GLN A 1 110 ? -17.615 15.570 14.226 1.00 30.05 110 GLN A CA 1
ATOM 894 C C . GLN A 1 110 ? -16.344 14.706 14.224 1.00 30.05 110 GLN A C 1
ATOM 896 O O . GLN A 1 110 ? -16.192 13.763 14.988 1.00 30.05 110 GLN A O 1
ATOM 901 N N . ASN A 1 111 ? -15.338 15.169 13.481 1.00 29.58 111 ASN A N 1
ATOM 902 C CA . ASN A 1 111 ? -13.945 15.088 13.938 1.00 29.58 111 ASN A CA 1
ATOM 903 C C . ASN A 1 111 ? -13.477 16.473 14.422 1.00 29.58 111 ASN A C 1
ATOM 905 O O . ASN A 1 111 ? -12.516 17.024 13.906 1.00 29.58 111 ASN A O 1
ATOM 909 N N . GLN A 1 112 ? -14.194 17.052 15.391 1.00 32.06 112 GLN A N 1
ATOM 910 C CA . GLN A 1 112 ? -13.742 18.157 16.251 1.00 32.06 112 GLN A CA 1
ATOM 911 C C . GLN A 1 112 ? -14.572 18.139 17.547 1.00 32.06 112 GLN A C 1
ATOM 913 O O . GLN A 1 112 ? -15.548 18.871 17.651 1.00 32.06 112 GLN A O 1
ATOM 918 N N . SER A 1 113 ? -14.258 17.231 18.482 1.00 32.19 113 SER A N 1
ATOM 919 C CA . SER A 1 113 ? -14.582 17.290 19.931 1.00 32.19 113 SER A CA 1
ATOM 920 C C . SER A 1 113 ? -14.462 15.898 20.570 1.00 32.19 113 SER A C 1
ATOM 922 O O . SER A 1 113 ? -15.438 15.251 20.921 1.00 32.19 113 SER A O 1
ATOM 924 N N . PHE A 1 114 ? -13.232 15.416 20.744 1.00 28.70 114 PHE A N 1
ATOM 925 C CA . PHE A 1 114 ? -12.948 14.297 21.654 1.00 28.70 114 PHE A CA 1
ATOM 926 C C . PHE A 1 114 ? -12.105 14.790 22.834 1.00 28.70 114 PHE A C 1
ATOM 928 O O . PHE A 1 114 ? -11.019 14.296 23.106 1.00 28.70 114 PHE A O 1
ATOM 935 N N . GLN A 1 115 ? -12.623 15.794 23.538 1.00 33.94 115 GLN A N 1
ATOM 936 C CA . GLN A 1 115 ? -12.359 16.039 24.955 1.00 33.94 115 GLN A CA 1
ATOM 937 C C . GLN A 1 115 ? -13.658 16.586 25.560 1.00 33.94 115 GLN A C 1
ATOM 939 O O . GLN A 1 115 ? -14.274 17.460 24.968 1.00 33.94 115 GLN A O 1
ATOM 944 N N . GLN A 1 116 ? -14.033 16.070 26.734 1.00 32.22 116 GLN A N 1
ATOM 945 C CA . GLN A 1 116 ? -15.247 16.371 27.518 1.00 32.22 116 GLN A CA 1
ATOM 946 C C . GLN A 1 116 ? -16.528 15.633 27.098 1.00 32.22 116 GLN A C 1
ATOM 948 O O . GLN A 1 116 ? -17.325 16.101 26.301 1.00 32.22 116 GLN A O 1
ATOM 953 N N . GLY A 1 117 ? -16.759 14.478 27.726 1.00 33.62 117 GLY A N 1
ATOM 954 C CA . GLY A 1 117 ? -18.049 13.789 27.641 1.00 33.62 117 GLY A CA 1
ATOM 955 C C . GLY A 1 117 ? -18.145 12.511 28.471 1.00 33.62 117 GLY A C 1
ATOM 956 O O . GLY A 1 117 ? -18.764 11.562 28.019 1.00 33.62 117 GLY A O 1
ATOM 957 N N . LYS A 1 118 ? -17.477 12.429 29.635 1.00 38.94 118 LYS A N 1
ATOM 958 C CA . LYS A 1 118 ? -17.609 11.306 30.598 1.00 38.94 118 LYS A CA 1
ATOM 959 C C . LYS A 1 118 ? -17.362 11.724 32.061 1.00 38.94 118 LYS A C 1
ATOM 961 O O . LYS A 1 118 ? -16.731 10.991 32.814 1.00 38.94 118 LYS A O 1
ATOM 966 N N . LYS A 1 119 ? -17.802 12.920 32.474 1.00 44.53 119 LYS A N 1
ATOM 967 C CA . LYS A 1 119 ? -17.717 13.357 33.888 1.00 44.53 119 LYS A CA 1
ATOM 968 C C . LYS A 1 119 ? -19.066 13.577 34.583 1.00 44.53 119 LYS A C 1
ATOM 970 O O . LYS A 1 119 ? -19.075 13.709 35.802 1.00 44.53 119 LYS A O 1
ATOM 975 N N . GLU A 1 120 ? -20.192 13.570 33.870 1.00 39.25 120 GLU A N 1
ATOM 976 C CA . GLU A 1 120 ? -21.477 13.956 34.477 1.00 39.25 120 GLU A CA 1
ATOM 977 C C . GLU A 1 120 ? -22.276 12.785 35.072 1.00 39.25 120 GLU A C 1
ATOM 979 O O . GLU A 1 120 ? -22.890 12.952 36.124 1.00 39.25 120 GLU A O 1
ATOM 984 N N . GLU A 1 121 ? -22.180 11.567 34.529 1.00 37.19 121 GLU A N 1
ATOM 985 C CA . GLU A 1 121 ? -22.945 10.425 35.068 1.00 37.19 121 GLU A CA 1
ATOM 986 C C . GLU A 1 121 ? -22.363 9.857 36.376 1.00 37.19 121 GLU A C 1
ATOM 988 O O . GLU A 1 121 ? -23.109 9.425 37.255 1.00 37.19 121 GLU A O 1
ATOM 993 N N . SER A 1 122 ? -21.045 9.951 36.586 1.00 44.12 122 SER A N 1
ATOM 994 C CA . SER A 1 122 ? -20.409 9.527 37.845 1.00 44.12 122 SER A CA 1
ATOM 995 C C . SER A 1 122 ? -20.664 10.493 39.012 1.00 44.12 122 SER A C 1
ATOM 997 O O . SER A 1 122 ? -20.517 10.107 40.168 1.00 44.12 122 SER A O 1
ATOM 999 N N . SER A 1 123 ? -21.080 11.7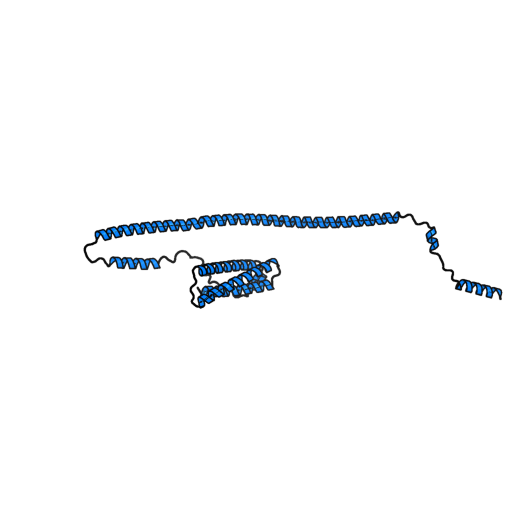40 38.749 1.00 42.81 123 SER A N 1
ATOM 1000 C CA . SER A 1 123 ? -21.364 12.728 39.805 1.00 42.81 123 SER A CA 1
ATOM 1001 C C . SER A 1 123 ? -22.723 12.498 40.478 1.00 42.81 123 SER A C 1
ATOM 1003 O O . SER A 1 123 ? -22.875 12.738 41.679 1.00 42.81 123 SER A O 1
ATOM 1005 N N . ILE A 1 124 ? -23.707 11.994 39.727 1.00 47.38 124 ILE A N 1
ATOM 1006 C CA . ILE A 1 124 ? -25.083 11.813 40.211 1.00 47.38 124 ILE A CA 1
ATOM 1007 C C . ILE A 1 124 ? -25.178 10.601 41.153 1.00 47.38 124 ILE A C 1
ATOM 1009 O O . ILE A 1 124 ? -25.829 10.692 42.193 1.00 47.38 124 ILE A O 1
ATOM 1013 N N . GLN A 1 125 ? -24.445 9.518 40.871 1.00 46.72 125 GLN A N 1
ATOM 1014 C CA . GLN A 1 125 ? -24.409 8.316 41.722 1.00 46.72 125 GLN A CA 1
ATOM 1015 C C . GLN A 1 125 ? -23.649 8.529 43.047 1.00 46.72 125 GLN A C 1
ATOM 1017 O O . GLN A 1 125 ? -24.014 7.957 44.075 1.00 46.72 125 GLN A O 1
ATOM 1022 N N . ILE A 1 126 ? -22.633 9.401 43.064 1.00 48.44 126 ILE A N 1
ATOM 1023 C CA . ILE A 1 126 ? -21.886 9.735 44.290 1.00 48.44 126 ILE A CA 1
ATOM 1024 C C . ILE A 1 126 ? -22.716 10.656 45.201 1.00 48.44 126 ILE A C 1
ATOM 1026 O O . ILE A 1 126 ? -22.732 10.475 46.418 1.00 48.44 126 ILE A O 1
ATOM 1030 N N . LYS A 1 127 ? -23.479 11.602 44.633 1.00 44.19 127 LYS A N 1
ATOM 1031 C CA . LYS A 1 127 ? -24.356 12.490 45.419 1.00 44.19 127 LYS A CA 1
ATOM 1032 C C . LYS A 1 127 ? -25.542 11.757 46.053 1.00 44.19 127 LYS A C 1
ATOM 1034 O O . LYS A 1 127 ? -25.944 12.129 47.154 1.00 44.19 127 LYS A O 1
ATOM 1039 N N . SER A 1 128 ? -26.074 10.709 45.417 1.00 48.16 128 SER A N 1
ATOM 1040 C CA . SER A 1 128 ? -27.117 9.872 46.027 1.00 48.16 128 SER A CA 1
ATOM 1041 C C . SER A 1 128 ? -26.587 9.040 47.196 1.00 48.16 128 SER A C 1
ATOM 1043 O O . SER A 1 128 ? -27.253 8.980 48.224 1.00 48.16 128 SER A O 1
ATOM 1045 N N . ALA A 1 129 ? -25.369 8.491 47.098 1.00 47.41 129 ALA A N 1
ATOM 1046 C CA . ALA A 1 129 ? -24.753 7.718 48.182 1.00 47.41 129 ALA A CA 1
ATOM 1047 C C . ALA A 1 129 ? -24.453 8.575 49.430 1.00 47.41 129 ALA A C 1
ATOM 1049 O O . ALA A 1 129 ? -24.673 8.135 50.556 1.00 47.41 129 ALA A O 1
ATOM 1050 N N . ILE A 1 130 ? -24.035 9.834 49.242 1.00 51.03 130 ILE A N 1
ATOM 1051 C CA . ILE A 1 130 ? -23.795 10.784 50.346 1.00 51.03 130 ILE A CA 1
ATOM 1052 C C . ILE A 1 130 ? -25.102 11.144 51.074 1.00 51.03 130 ILE A C 1
ATOM 1054 O O . ILE A 1 130 ? -25.108 11.312 52.293 1.00 51.03 130 ILE A O 1
ATOM 1058 N N . LYS A 1 131 ? -26.226 11.213 50.348 1.00 47.88 131 LYS A N 1
ATOM 1059 C CA . LYS A 1 131 ? -27.539 11.536 50.926 1.00 47.88 131 LYS A CA 1
ATOM 1060 C C . LYS A 1 131 ? -28.103 10.388 51.773 1.00 47.88 131 LYS A C 1
ATOM 1062 O O . LYS A 1 131 ? -28.757 10.651 52.776 1.00 47.88 131 LYS A O 1
ATOM 1067 N N . THR A 1 132 ? -27.811 9.138 51.408 1.00 47.59 132 THR A N 1
ATOM 1068 C CA . THR A 1 132 ? -28.205 7.948 52.181 1.00 47.59 132 THR A CA 1
ATOM 1069 C C . THR A 1 132 ? -27.395 7.815 53.474 1.00 47.59 132 THR A C 1
ATOM 1071 O O . THR A 1 132 ? -27.956 7.461 54.504 1.00 47.59 132 THR A O 1
ATOM 1074 N N . ILE A 1 133 ? -26.111 8.189 53.460 1.00 50.41 133 ILE A N 1
ATOM 1075 C CA . ILE A 1 133 ? -25.245 8.174 54.655 1.00 50.41 133 ILE A CA 1
ATOM 1076 C C . ILE A 1 133 ? -25.628 9.286 55.652 1.00 50.41 133 ILE A C 1
ATOM 1078 O O . ILE A 1 133 ? -25.498 9.105 56.859 1.00 50.41 133 ILE A O 1
ATOM 1082 N N . GLN A 1 134 ? -26.159 10.418 55.174 1.00 43.66 134 GLN A N 1
ATOM 1083 C CA . GLN A 1 134 ? -26.650 11.507 56.033 1.00 43.66 134 GLN A CA 1
ATOM 1084 C C . GLN A 1 134 ? -27.990 11.217 56.730 1.00 43.66 134 GLN A C 1
ATOM 1086 O O . GLN A 1 134 ? -28.366 11.969 57.625 1.00 43.66 134 GLN A O 1
ATOM 1091 N N . GLN A 1 135 ? -28.713 10.160 56.345 1.00 46.44 135 GLN A N 1
ATOM 1092 C CA . GLN A 1 135 ? -30.025 9.829 56.919 1.00 46.44 135 GLN A CA 1
ATOM 1093 C C . GLN A 1 135 ? -29.986 8.726 57.990 1.00 46.44 135 GLN A C 1
ATOM 1095 O O . GLN A 1 135 ? -31.000 8.488 58.635 1.00 46.44 135 GLN A O 1
ATOM 1100 N N . THR A 1 136 ? -28.837 8.089 58.232 1.00 44.25 136 THR A N 1
ATOM 1101 C CA . THR A 1 136 ? -28.696 6.962 59.179 1.00 44.25 136 THR A CA 1
ATOM 1102 C C . THR A 1 136 ? -28.187 7.329 60.576 1.00 44.25 136 THR A C 1
ATOM 1104 O O . THR A 1 136 ? -27.784 6.445 61.323 1.00 44.25 136 THR A O 1
ATOM 1107 N N . THR A 1 137 ? -28.219 8.600 60.982 1.00 44.97 137 THR A N 1
ATOM 1108 C CA . THR A 1 137 ? -27.722 9.018 62.309 1.00 44.97 137 THR A CA 1
ATOM 1109 C C . THR A 1 137 ? -28.849 9.499 63.221 1.00 44.97 137 THR A C 1
ATOM 1111 O O . THR A 1 137 ? -28.935 10.668 63.585 1.00 44.97 137 THR A O 1
ATOM 1114 N N . GLN A 1 138 ? -29.721 8.571 63.605 1.00 45.84 138 GLN A N 1
ATOM 1115 C CA . GLN A 1 138 ? -30.491 8.646 64.845 1.00 45.84 138 GLN A CA 1
ATOM 1116 C C . GLN A 1 138 ? -30.421 7.271 65.504 1.00 45.84 138 GLN A C 1
ATOM 1118 O O . GLN A 1 138 ? -31.171 6.385 65.124 1.00 45.84 138 GLN A O 1
ATOM 1123 N N . GLU A 1 139 ? -29.451 7.098 66.402 1.00 40.88 139 GLU A N 1
ATOM 1124 C CA . GLU A 1 139 ? -29.516 6.309 67.641 1.00 40.88 139 GLU A CA 1
ATOM 1125 C C . GLU A 1 139 ? -28.134 6.321 68.323 1.00 40.88 139 GLU A C 1
ATOM 1127 O O . GLU A 1 139 ? -27.105 6.646 67.730 1.00 40.88 139 GLU A O 1
ATOM 1132 N N . GLU A 1 140 ? -28.163 6.131 69.633 1.00 47.19 140 GLU A N 1
ATOM 1133 C CA . GLU A 1 140 ? -27.311 6.753 70.641 1.00 47.19 140 GLU A CA 1
ATOM 1134 C C . GLU A 1 140 ? -25.918 6.109 70.868 1.00 47.19 140 GLU A C 1
ATOM 1136 O O . GLU A 1 140 ? -25.704 4.915 70.700 1.00 47.19 140 GLU A O 1
ATOM 1141 N N . GLN A 1 141 ? -24.982 6.940 71.356 1.00 45.75 141 GLN A N 1
ATOM 1142 C CA . GLN A 1 141 ? -23.826 6.595 72.216 1.00 45.75 141 GLN A CA 1
ATOM 1143 C C . GLN A 1 141 ? -22.530 5.936 71.665 1.00 45.75 141 GLN A C 1
ATOM 1145 O O . GLN A 1 141 ? -21.679 5.557 72.465 1.00 45.75 141 GLN A O 1
ATOM 1150 N N . GLN A 1 142 ? -22.225 5.986 70.360 1.00 45.38 142 GLN A N 1
ATOM 1151 C CA . GLN A 1 142 ? -20.847 5.740 69.844 1.00 45.38 142 GLN A CA 1
ATOM 1152 C C . GLN A 1 142 ? -20.211 6.860 68.962 1.00 45.38 142 GLN A C 1
ATOM 1154 O O . GLN A 1 142 ? -19.484 6.565 68.012 1.00 45.38 142 GLN A O 1
ATOM 1159 N N . PRO A 1 143 ? -20.414 8.175 69.194 1.00 53.25 143 PRO A N 1
ATOM 1160 C CA . PRO A 1 143 ? -20.284 9.143 68.101 1.00 53.25 143 PRO A CA 1
ATOM 1161 C C . PRO A 1 143 ? -18.880 9.742 67.916 1.00 53.25 143 PRO A C 1
ATOM 1163 O O . PRO A 1 143 ? -18.655 10.395 66.903 1.00 53.25 143 PRO A O 1
ATOM 1166 N N . GLN A 1 144 ? -17.941 9.590 68.860 1.00 54.16 144 GLN A N 1
ATOM 1167 C CA . GLN A 1 144 ? -16.629 10.266 68.787 1.00 54.16 144 GLN A CA 1
ATOM 1168 C C . GLN A 1 144 ? -15.553 9.448 68.060 1.00 54.16 144 GLN A C 1
ATOM 1170 O O . GLN A 1 144 ? -14.878 9.996 67.188 1.00 54.16 144 GLN A O 1
ATOM 1175 N N . GLU A 1 145 ? -15.424 8.148 68.339 1.00 57.50 145 GLU A N 1
ATOM 1176 C CA . GLU A 1 145 ? -14.461 7.280 67.638 1.00 57.50 145 GLU A CA 1
ATOM 1177 C C . GLU A 1 145 ? -14.832 7.089 66.164 1.00 57.50 145 GLU A C 1
ATOM 1179 O O . GLU A 1 145 ? -13.960 7.138 65.298 1.00 57.50 145 GLU A O 1
ATOM 1184 N N . VAL A 1 146 ? -16.130 6.976 65.858 1.00 58.00 146 VAL A N 1
ATOM 1185 C CA . VAL A 1 146 ? -16.621 6.857 64.477 1.00 58.00 146 VAL A CA 1
ATOM 1186 C C . VAL A 1 146 ? -16.353 8.139 63.684 1.00 58.00 146 VAL A C 1
ATOM 1188 O O . VAL A 1 146 ? -15.962 8.066 62.522 1.00 58.00 146 VAL A O 1
ATOM 1191 N N . ASN A 1 147 ? -16.483 9.322 64.298 1.00 64.94 147 ASN A N 1
ATOM 1192 C CA . ASN A 1 147 ? -16.170 10.592 63.628 1.00 64.94 147 ASN A CA 1
ATOM 1193 C C . ASN A 1 147 ? -14.663 10.764 63.385 1.00 64.94 147 ASN A C 1
ATOM 1195 O O . ASN A 1 147 ? -14.260 11.228 62.318 1.00 64.94 147 ASN A O 1
ATOM 1199 N N . GLN A 1 148 ? -13.827 10.355 64.346 1.00 68.06 148 GLN A N 1
ATOM 1200 C CA . GLN A 1 148 ? -12.371 10.369 64.184 1.00 68.06 148 GLN A CA 1
ATOM 1201 C C . GLN A 1 148 ? -11.919 9.373 63.111 1.00 68.06 148 GLN A C 1
ATOM 1203 O O . GLN A 1 148 ? -11.135 9.734 62.234 1.00 68.06 148 GLN A O 1
ATOM 1208 N N . GLN A 1 149 ? -12.461 8.151 63.105 1.00 63.84 149 GLN A N 1
ATOM 1209 C CA . GLN A 1 149 ? -12.217 7.184 62.033 1.00 63.84 149 GLN A CA 1
ATOM 1210 C C . GLN A 1 149 ? -12.706 7.702 60.682 1.00 63.84 149 GLN A C 1
ATOM 1212 O O . GLN A 1 149 ? -11.991 7.570 59.693 1.00 63.84 149 GLN A O 1
ATOM 1217 N N . TYR A 1 150 ? -13.866 8.355 60.628 1.00 72.69 150 TYR A N 1
ATOM 1218 C CA . TYR A 1 150 ? -14.370 8.962 59.400 1.00 72.69 150 TYR A CA 1
ATOM 1219 C C . TYR A 1 150 ? -13.433 10.058 58.875 1.00 72.69 150 TYR A C 1
ATOM 1221 O O . TYR A 1 150 ? -13.163 10.115 57.677 1.00 72.69 150 TYR A O 1
ATOM 1229 N N . GLN A 1 151 ? -12.877 10.897 59.752 1.00 69.69 151 GLN A N 1
ATOM 1230 C CA . GLN A 1 151 ? -11.896 11.919 59.373 1.00 69.69 151 GLN A CA 1
ATOM 1231 C C . GLN A 1 151 ? -10.563 11.318 58.911 1.00 69.69 151 GLN A C 1
ATOM 1233 O O . GLN A 1 151 ? -10.005 11.791 57.924 1.00 69.69 151 GLN A O 1
ATOM 1238 N N . ILE A 1 152 ? -10.083 10.250 59.553 1.00 73.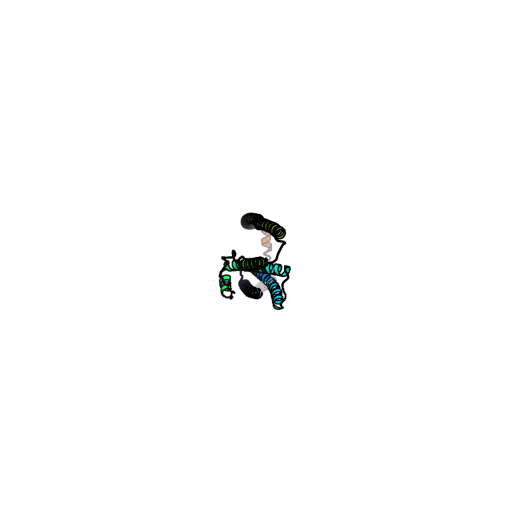38 152 ILE A N 1
ATOM 1239 C CA . ILE A 1 152 ? -8.879 9.524 59.120 1.00 73.38 152 ILE A CA 1
ATOM 1240 C C . ILE A 1 152 ? -9.100 8.894 57.741 1.00 73.38 152 ILE A C 1
ATOM 1242 O O . ILE A 1 152 ? -8.279 9.068 56.842 1.00 73.38 152 ILE A O 1
ATOM 1246 N N . VAL A 1 153 ? -10.227 8.205 57.547 1.00 71.75 153 VAL A N 1
ATOM 1247 C CA . VAL A 1 153 ? -10.585 7.593 56.261 1.00 71.75 153 VAL A CA 1
ATOM 1248 C C . VAL A 1 153 ? -10.718 8.663 55.183 1.00 71.75 153 VAL A C 1
ATOM 1250 O O . VAL A 1 153 ? -10.180 8.490 54.094 1.00 71.75 153 VAL A O 1
ATOM 1253 N N . ARG A 1 154 ? -11.354 9.798 55.484 1.00 76.81 154 ARG A N 1
ATOM 1254 C CA . ARG A 1 154 ? -11.482 10.920 54.549 1.00 76.81 154 ARG A CA 1
ATOM 1255 C C . ARG A 1 154 ? -10.125 11.494 54.141 1.00 76.81 154 ARG A C 1
ATOM 1257 O O . ARG A 1 154 ? -9.877 11.629 52.950 1.00 76.81 154 ARG A O 1
ATOM 1264 N N . ASN A 1 155 ? -9.232 11.746 55.096 1.00 76.19 155 ASN A N 1
ATOM 1265 C CA . ASN A 1 155 ? -7.883 12.236 54.801 1.00 76.19 155 ASN A CA 1
ATOM 1266 C C . ASN A 1 155 ? -7.078 11.226 53.967 1.00 76.19 155 ASN A C 1
ATOM 1268 O O . ASN A 1 155 ? -6.358 11.612 53.049 1.00 76.19 155 ASN A O 1
ATOM 1272 N N . ASN A 1 156 ? -7.229 9.927 54.239 1.00 78.44 156 ASN A N 1
ATOM 1273 C CA . ASN A 1 156 ? -6.592 8.874 53.447 1.00 78.44 156 ASN A CA 1
ATOM 1274 C C . ASN A 1 156 ? -7.154 8.807 52.020 1.00 78.44 156 ASN A C 1
ATOM 1276 O O . ASN A 1 156 ? -6.392 8.622 51.073 1.00 78.44 156 ASN A O 1
ATOM 1280 N N . VAL A 1 157 ? -8.467 8.992 51.851 1.00 81.69 157 VAL A N 1
ATOM 1281 C CA . VAL A 1 157 ? -9.113 9.076 50.533 1.00 81.69 157 VAL A CA 1
ATOM 1282 C C . VAL A 1 157 ? -8.613 10.300 49.764 1.00 81.69 157 VAL A C 1
ATOM 1284 O O . VAL A 1 157 ? -8.249 10.166 48.599 1.00 81.69 157 VAL A O 1
ATOM 1287 N N . ASP A 1 158 ? -8.520 11.463 50.407 1.00 76.81 158 ASP A N 1
ATOM 1288 C CA . ASP A 1 158 ? -8.019 12.689 49.776 1.00 76.81 158 ASP A CA 1
ATOM 1289 C C . ASP A 1 158 ? -6.537 12.553 49.363 1.00 76.81 158 ASP A C 1
ATOM 1291 O O . ASP A 1 158 ? -6.160 12.942 48.252 1.00 76.81 158 ASP A O 1
ATOM 1295 N N . ASN A 1 159 ? -5.707 11.913 50.195 1.00 80.56 159 ASN A N 1
ATOM 1296 C CA . ASN A 1 159 ? -4.314 11.597 49.862 1.00 80.56 159 ASN A CA 1
ATOM 1297 C C . ASN A 1 159 ? -4.207 10.631 48.671 1.00 80.56 159 ASN A C 1
ATOM 1299 O O . ASN A 1 159 ? -3.443 10.890 47.742 1.00 80.56 159 ASN A O 1
ATOM 1303 N N . LEU A 1 160 ? -5.016 9.567 48.646 1.00 79.25 160 LEU A N 1
ATOM 1304 C CA . LEU A 1 160 ? -5.060 8.618 47.527 1.00 79.25 160 LEU A CA 1
ATOM 1305 C C . LEU A 1 160 ? -5.517 9.285 46.225 1.00 79.25 160 LEU A C 1
ATOM 1307 O O . LEU A 1 160 ? -4.949 9.024 45.165 1.00 79.25 160 LEU A O 1
ATOM 1311 N N . ILE A 1 161 ? -6.509 10.178 46.284 1.00 80.50 161 ILE A N 1
ATOM 1312 C CA . ILE A 1 161 ? -6.954 10.958 45.121 1.00 80.50 161 ILE A CA 1
ATOM 1313 C C . ILE A 1 161 ? -5.803 11.821 44.583 1.00 80.50 161 ILE A C 1
ATOM 1315 O O . ILE A 1 161 ? -5.593 11.881 43.368 1.00 80.50 161 ILE A O 1
ATOM 1319 N N . SER A 1 162 ? -5.032 12.455 45.470 1.00 78.06 162 SER A N 1
ATOM 1320 C CA . SER A 1 162 ? -3.866 13.266 45.100 1.00 78.06 162 SER A CA 1
ATOM 1321 C C . SER A 1 162 ? -2.751 12.429 44.456 1.00 78.06 162 SER A C 1
ATOM 1323 O O . SER A 1 162 ? -2.222 12.793 43.401 1.00 78.06 162 SER A O 1
ATOM 1325 N N . GLU A 1 163 ? -2.435 11.262 45.024 1.00 78.19 163 GLU A N 1
ATOM 1326 C CA . GLU A 1 163 ? -1.442 10.336 44.467 1.00 78.19 163 GLU A CA 1
ATOM 1327 C C . GLU A 1 163 ? -1.853 9.795 43.094 1.00 78.19 163 GLU A C 1
ATOM 1329 O O . GLU A 1 163 ? -1.039 9.798 42.168 1.00 78.19 163 GLU A O 1
ATOM 1334 N N . ILE A 1 164 ? -3.121 9.408 42.924 1.00 76.94 164 ILE A N 1
ATOM 1335 C CA . ILE A 1 164 ? -3.668 8.961 41.634 1.00 76.94 164 ILE A CA 1
ATOM 1336 C C . ILE A 1 164 ? -3.590 10.087 40.596 1.00 76.94 164 ILE A C 1
ATOM 1338 O O . ILE A 1 164 ? -3.223 9.845 39.445 1.00 76.94 164 ILE A O 1
ATOM 1342 N N . SER A 1 165 ? -3.890 11.328 40.989 1.00 75.31 165 SER A N 1
ATOM 1343 C CA . SER A 1 165 ? -3.785 12.492 40.103 1.00 75.31 165 SER A CA 1
ATOM 1344 C C . SER A 1 165 ? -2.341 12.724 39.630 1.00 75.31 165 SER A C 1
ATOM 1346 O O . SER A 1 165 ? -2.091 12.888 38.434 1.00 75.31 165 SER A O 1
ATOM 1348 N N . ASN A 1 166 ? -1.368 12.640 40.543 1.00 73.19 166 ASN A N 1
ATOM 1349 C CA . ASN A 1 166 ? 0.057 12.763 40.220 1.00 73.19 166 ASN A CA 1
ATOM 1350 C C . ASN A 1 166 ? 0.574 11.612 39.343 1.00 73.19 166 ASN A C 1
ATOM 1352 O O . ASN A 1 166 ? 1.379 11.836 38.435 1.00 73.19 166 ASN A O 1
ATOM 1356 N N . LEU A 1 167 ? 0.109 10.385 39.587 1.00 72.69 167 LEU A N 1
ATOM 1357 C CA . LEU A 1 167 ? 0.414 9.223 38.752 1.00 72.69 167 LEU A CA 1
ATOM 1358 C C . LEU A 1 167 ? -0.124 9.397 37.331 1.00 72.69 167 LEU A C 1
ATOM 1360 O O . LEU A 1 167 ? 0.623 9.173 36.382 1.00 72.69 167 LEU A O 1
ATOM 1364 N N . ASN A 1 168 ? -1.362 9.865 37.173 1.00 68.69 168 ASN A N 1
ATOM 1365 C CA . ASN A 1 168 ? -1.946 10.125 35.855 1.00 68.69 168 ASN A CA 1
ATOM 1366 C C . ASN A 1 168 ? -1.172 11.209 35.092 1.00 68.69 168 ASN A C 1
ATOM 1368 O O . ASN A 1 168 ? -0.823 11.001 33.933 1.00 68.69 168 ASN A O 1
ATOM 1372 N N . LEU A 1 169 ? -0.795 12.308 35.756 1.00 70.50 169 LEU A N 1
ATOM 1373 C CA . LEU A 1 169 ? 0.042 13.354 35.152 1.00 70.50 169 LEU A CA 1
ATOM 1374 C C . LEU A 1 169 ? 1.409 12.825 34.695 1.00 70.50 169 LEU A C 1
ATOM 1376 O O . LEU A 1 169 ? 1.913 13.225 33.644 1.00 70.50 169 LEU A O 1
ATOM 1380 N N . ARG A 1 170 ? 2.025 11.918 35.463 1.00 66.50 170 ARG A N 1
ATOM 1381 C CA . ARG A 1 170 ? 3.290 11.277 35.072 1.00 66.50 170 ARG A CA 1
ATOM 1382 C C . ARG A 1 170 ? 3.105 10.305 33.911 1.00 66.50 170 ARG A C 1
ATOM 1384 O O . ARG A 1 170 ? 3.927 10.317 33.003 1.00 66.50 170 ARG A O 1
ATOM 1391 N N . VAL A 1 171 ? 2.053 9.489 33.917 1.00 64.75 171 VAL A N 1
ATOM 1392 C CA . VAL A 1 171 ? 1.777 8.504 32.857 1.00 64.75 171 VAL A CA 1
ATOM 1393 C C . VAL A 1 171 ? 1.480 9.187 31.522 1.00 64.75 171 VAL A C 1
ATOM 1395 O O . VAL A 1 171 ? 2.024 8.756 30.501 1.00 64.75 171 VAL A O 1
ATOM 1398 N N . ASP A 1 172 ? 0.696 10.267 31.535 1.00 58.59 172 ASP A N 1
ATOM 1399 C CA . ASP A 1 172 ? 0.375 11.037 30.332 1.00 58.59 172 ASP A CA 1
ATOM 1400 C C . ASP A 1 172 ? 1.619 11.749 29.773 1.00 58.59 172 ASP A C 1
ATOM 1402 O O . ASP A 1 172 ? 1.869 11.705 28.568 1.00 58.59 172 ASP A O 1
ATOM 1406 N N . ASN A 1 173 ? 2.473 12.322 30.628 1.00 59.62 173 ASN A N 1
ATOM 1407 C CA . ASN A 1 173 ? 3.669 13.035 30.168 1.00 59.62 173 ASN A CA 1
ATOM 1408 C C . ASN A 1 173 ? 4.814 12.101 29.728 1.00 59.62 173 ASN A C 1
ATOM 1410 O O . ASN A 1 173 ? 5.453 12.360 28.707 1.00 59.62 173 ASN A O 1
ATOM 1414 N N . HIS A 1 174 ? 5.092 11.000 30.437 1.00 59.19 174 HIS A N 1
ATOM 1415 C CA . HIS A 1 174 ? 6.249 10.149 30.111 1.00 59.19 174 HIS A CA 1
ATOM 1416 C C . HIS A 1 174 ? 6.063 9.382 28.795 1.00 59.19 174 HIS A C 1
ATOM 1418 O O . HIS A 1 174 ? 6.978 9.331 27.974 1.00 59.19 174 HIS A O 1
ATOM 1424 N N . LYS A 1 175 ? 4.865 8.829 28.544 1.00 57.31 175 LYS A N 1
ATOM 1425 C CA . LYS A 1 175 ? 4.597 8.067 27.310 1.00 57.31 175 LYS A CA 1
ATOM 1426 C C . LYS A 1 175 ? 4.600 8.945 26.065 1.00 57.31 175 LYS A C 1
ATOM 1428 O O . LYS A 1 175 ? 5.038 8.489 25.010 1.00 57.31 175 LYS A O 1
ATOM 1433 N N . HIS A 1 176 ? 4.130 10.187 26.172 1.00 58.72 176 HIS A N 1
ATOM 1434 C CA . HIS A 1 176 ? 4.105 11.092 25.030 1.00 58.72 176 HIS A CA 1
ATOM 1435 C C . HIS A 1 176 ? 5.493 11.622 24.674 1.00 58.72 176 HIS A C 1
ATOM 1437 O O . HIS A 1 176 ? 5.797 11.732 23.491 1.00 58.72 176 HIS A O 1
ATOM 1443 N N . THR A 1 177 ? 6.358 11.884 25.653 1.00 73.12 177 THR A N 1
ATOM 1444 C CA . THR A 1 177 ? 7.651 12.532 25.386 1.00 73.12 177 THR A CA 1
ATOM 1445 C C . THR A 1 177 ? 8.656 11.584 24.719 1.00 73.12 177 THR A C 1
ATOM 1447 O O . THR A 1 177 ? 9.260 11.948 23.709 1.00 73.12 177 THR A O 1
ATOM 1450 N N . ASP A 1 178 ? 8.778 10.344 25.203 1.00 73.81 178 ASP A N 1
ATOM 1451 C CA . ASP A 1 178 ? 9.759 9.380 24.678 1.00 73.81 178 ASP A CA 1
ATOM 1452 C C . ASP A 1 178 ? 9.379 8.872 23.279 1.00 73.81 178 ASP A C 1
ATOM 1454 O O . ASP A 1 178 ? 10.221 8.777 22.381 1.00 73.81 178 ASP A O 1
ATOM 1458 N N . LEU A 1 179 ? 8.088 8.597 23.056 1.00 76.75 179 LEU A N 1
ATOM 1459 C CA . LEU A 1 179 ? 7.590 8.209 21.735 1.00 76.75 179 LEU A CA 1
ATOM 1460 C C . LEU A 1 179 ? 7.698 9.363 20.738 1.00 76.75 179 LEU A C 1
ATOM 1462 O O . LEU A 1 179 ? 8.071 9.136 19.588 1.00 76.75 179 LEU A O 1
ATOM 1466 N N . GLN A 1 180 ? 7.427 10.598 21.167 1.00 77.06 180 GLN A N 1
ATOM 1467 C CA . GLN A 1 180 ? 7.572 11.768 20.307 1.00 77.06 180 GLN A CA 1
ATOM 1468 C C . GLN A 1 180 ? 9.035 11.986 19.896 1.00 77.06 180 GLN A C 1
ATOM 1470 O O . GLN A 1 180 ? 9.310 12.169 18.711 1.00 77.06 180 GLN A O 1
ATOM 1475 N N . GLN A 1 181 ? 9.988 11.851 20.823 1.00 82.38 181 GLN A N 1
ATOM 1476 C CA . GLN A 1 181 ? 11.419 11.915 20.501 1.00 82.38 181 GLN A CA 1
ATOM 1477 C C . GLN A 1 181 ? 11.854 10.811 19.526 1.00 82.38 181 GLN A C 1
ATOM 1479 O O . GLN A 1 181 ? 12.624 11.072 18.598 1.00 82.38 181 GLN A O 1
ATOM 1484 N N . GLN A 1 182 ? 11.345 9.584 19.683 1.00 83.81 182 GLN A N 1
ATOM 1485 C CA . GLN A 1 182 ? 11.615 8.500 18.732 1.00 83.81 182 GLN A CA 1
ATOM 1486 C C . GLN A 1 182 ? 11.022 8.786 17.347 1.00 83.81 182 GLN A C 1
ATOM 1488 O O . GLN A 1 182 ? 11.687 8.550 16.337 1.00 83.81 182 GLN A O 1
ATOM 1493 N N . ILE A 1 183 ? 9.803 9.331 17.283 1.00 82.06 183 ILE A N 1
ATOM 1494 C CA . ILE A 1 183 ? 9.165 9.743 16.026 1.00 82.06 183 ILE A CA 1
ATOM 1495 C C . ILE A 1 183 ? 10.007 10.810 15.325 1.00 82.06 183 ILE A C 1
ATOM 1497 O O . ILE A 1 183 ? 10.240 10.711 14.119 1.00 82.06 183 ILE A O 1
ATOM 1501 N N . ASP A 1 184 ? 10.489 11.808 16.058 1.00 81.06 184 ASP A N 1
ATOM 1502 C CA . ASP A 1 184 ? 11.273 12.895 15.476 1.00 81.06 184 ASP A CA 1
ATOM 1503 C C . ASP A 1 184 ? 12.657 12.415 15.015 1.00 81.06 184 ASP A C 1
ATOM 1505 O O . ASP A 1 184 ? 13.108 12.786 13.926 1.00 81.06 184 ASP A O 1
ATOM 1509 N N . LYS A 1 185 ? 13.279 11.480 15.748 1.00 91.56 185 LYS A N 1
ATOM 1510 C CA . LYS A 1 185 ? 14.503 10.795 15.306 1.00 91.56 185 LYS A CA 1
ATOM 1511 C C . LYS A 1 185 ? 14.282 10.016 14.004 1.00 91.56 185 LYS A C 1
ATOM 1513 O O . LYS A 1 185 ? 15.067 10.164 13.067 1.00 91.56 185 LYS A O 1
ATOM 1518 N N . LEU A 1 186 ? 13.198 9.243 13.912 1.00 91.06 186 LEU A N 1
ATOM 1519 C CA . LEU A 1 186 ? 12.860 8.472 12.711 1.00 91.06 186 LEU A CA 1
ATOM 1520 C C . LEU A 1 186 ? 12.537 9.371 11.512 1.00 91.06 186 LEU A C 1
ATOM 1522 O O . LEU A 1 186 ? 12.926 9.057 10.388 1.00 91.06 186 LEU A O 1
ATOM 1526 N N . LYS A 1 187 ? 11.859 10.506 11.722 1.00 86.94 187 LYS A N 1
ATOM 1527 C CA . LYS A 1 187 ? 11.614 11.495 10.659 1.00 86.94 187 LYS A CA 1
ATOM 1528 C C . LYS A 1 187 ? 12.920 12.058 10.108 1.00 86.94 187 LYS A C 1
ATOM 1530 O O . LYS A 1 187 ? 13.071 12.148 8.890 1.00 86.94 187 LYS A O 1
ATOM 1535 N N . LEU A 1 188 ? 13.860 12.405 10.987 1.00 91.38 188 LEU A N 1
ATOM 1536 C CA . LEU A 1 188 ? 15.169 12.916 10.586 1.00 91.38 188 LEU A CA 1
ATOM 1537 C C . LEU A 1 188 ? 15.968 11.867 9.800 1.00 91.38 188 LEU A C 1
ATOM 1539 O O . LEU A 1 188 ? 16.569 12.183 8.774 1.00 91.38 188 LEU A O 1
ATOM 1543 N N . GLU A 1 189 ? 15.962 10.617 10.258 1.00 93.00 189 GLU A N 1
ATOM 1544 C CA . GLU A 1 189 ? 16.652 9.512 9.589 1.00 93.00 189 GLU A CA 1
ATOM 1545 C C . GLU A 1 189 ? 16.044 9.204 8.212 1.00 93.00 189 GLU A C 1
ATOM 1547 O O . GLU A 1 189 ? 16.770 9.048 7.229 1.00 93.00 189 GLU A O 1
ATOM 1552 N N . ASN A 1 190 ? 14.714 9.231 8.101 1.00 90.88 190 ASN A N 1
ATOM 1553 C CA . ASN A 1 190 ? 14.010 9.058 6.832 1.00 90.88 190 ASN A CA 1
ATOM 1554 C C . ASN A 1 190 ? 14.330 10.196 5.844 1.00 90.88 190 ASN A C 1
ATOM 1556 O O . ASN A 1 190 ? 14.615 9.937 4.677 1.00 90.88 190 ASN A O 1
ATOM 1560 N N . ALA A 1 191 ? 14.382 11.449 6.311 1.00 88.25 191 ALA A N 1
ATOM 1561 C CA . ALA A 1 191 ? 14.776 12.583 5.474 1.00 88.25 191 ALA A CA 1
ATOM 1562 C C . ALA A 1 191 ? 16.210 12.434 4.926 1.00 88.25 191 ALA A C 1
ATOM 1564 O O . ALA A 1 191 ? 16.446 12.663 3.738 1.00 88.25 191 ALA A O 1
ATOM 1565 N N . LYS A 1 192 ? 17.160 11.981 5.758 1.00 92.38 192 LYS A N 1
ATOM 1566 C CA . LYS A 1 192 ? 18.534 11.677 5.315 1.00 92.38 192 LYS A CA 1
ATOM 1567 C C . LYS A 1 192 ? 18.563 10.555 4.277 1.00 92.38 192 LYS A C 1
ATOM 1569 O O . LYS A 1 192 ? 19.241 10.671 3.260 1.00 92.38 192 LYS A O 1
ATOM 1574 N N . MET A 1 193 ? 17.800 9.488 4.502 1.00 92.31 193 MET A N 1
ATOM 1575 C CA . MET A 1 193 ? 17.733 8.351 3.583 1.00 92.31 193 MET A CA 1
ATOM 1576 C C . MET A 1 193 ? 17.149 8.747 2.219 1.00 92.31 193 MET A C 1
ATOM 1578 O O . MET A 1 193 ? 17.672 8.336 1.185 1.00 92.31 193 MET A O 1
ATOM 1582 N N . GLN A 1 194 ? 16.121 9.600 2.200 1.00 87.50 194 GLN A N 1
ATOM 1583 C CA . GLN A 1 194 ? 15.552 10.146 0.964 1.00 87.50 194 GLN A CA 1
ATOM 1584 C C . GLN A 1 194 ? 16.555 11.005 0.188 1.00 87.50 194 GLN A C 1
ATOM 1586 O O . GLN A 1 194 ? 16.634 10.893 -1.037 1.00 87.50 194 GLN A O 1
ATOM 1591 N N . ALA A 1 195 ? 17.343 11.831 0.883 1.00 89.75 195 ALA A N 1
ATOM 1592 C CA . ALA A 1 195 ? 18.398 12.621 0.254 1.00 89.75 195 ALA A CA 1
ATOM 1593 C C . ALA A 1 195 ? 19.473 11.721 -0.381 1.00 89.75 195 ALA A C 1
ATOM 1595 O O . ALA A 1 195 ? 19.802 11.898 -1.554 1.00 89.75 195 ALA A O 1
ATOM 1596 N N . ASN A 1 196 ? 19.941 10.701 0.347 1.00 89.12 196 ASN A N 1
ATOM 1597 C CA . ASN A 1 196 ? 20.921 9.738 -0.165 1.00 89.12 196 ASN A CA 1
ATOM 1598 C C . ASN A 1 196 ? 20.389 8.961 -1.375 1.00 89.12 196 ASN A C 1
ATOM 1600 O O . ASN A 1 196 ? 21.103 8.777 -2.356 1.00 89.12 196 ASN A O 1
ATOM 1604 N N . PHE A 1 197 ? 19.121 8.542 -1.342 1.00 89.56 197 PHE A N 1
ATOM 1605 C CA . PHE A 1 197 ? 18.494 7.854 -2.470 1.00 89.56 197 PHE A CA 1
ATOM 1606 C C . PHE A 1 197 ? 18.427 8.737 -3.724 1.00 89.56 197 PHE A C 1
ATOM 1608 O O . PHE A 1 197 ? 18.646 8.257 -4.836 1.00 89.56 197 PHE A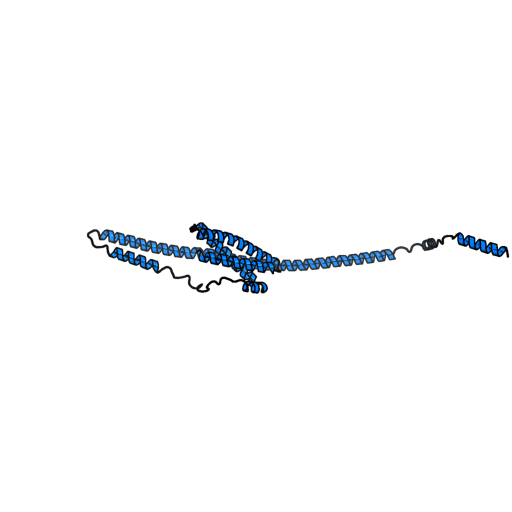 O 1
ATOM 1615 N N . LYS A 1 198 ? 18.151 10.037 -3.557 1.00 89.06 198 LYS A N 1
ATOM 1616 C CA . LYS A 1 198 ? 18.152 10.995 -4.668 1.00 89.06 198 LYS A CA 1
ATOM 1617 C C . LYS A 1 198 ? 19.545 11.131 -5.288 1.00 89.06 198 LYS A C 1
ATOM 1619 O O . LYS A 1 198 ? 19.638 11.135 -6.513 1.00 89.06 198 LYS A O 1
ATOM 1624 N N . LEU A 1 199 ? 20.587 11.197 -4.456 1.00 88.94 199 LEU A N 1
ATOM 1625 C CA . LEU A 1 199 ? 21.978 11.270 -4.906 1.00 88.94 199 LEU A CA 1
ATOM 1626 C C . LEU A 1 199 ? 22.364 10.008 -5.694 1.00 88.94 199 LEU A C 1
ATOM 1628 O O . LEU A 1 199 ? 22.757 10.098 -6.848 1.00 88.94 199 LEU A O 1
ATOM 1632 N N . LEU A 1 200 ? 22.081 8.825 -5.140 1.00 89.62 200 LEU A N 1
ATOM 1633 C CA . LEU A 1 200 ? 22.359 7.544 -5.796 1.00 89.62 200 LEU A CA 1
ATOM 1634 C C . LEU A 1 200 ? 21.640 7.400 -7.149 1.00 89.62 200 LEU A C 1
ATOM 1636 O O . LEU A 1 200 ? 22.170 6.825 -8.098 1.00 89.62 200 LEU A O 1
ATOM 1640 N N . LYS A 1 201 ? 20.409 7.915 -7.258 1.00 87.56 201 LYS A N 1
ATOM 1641 C CA . LYS A 1 201 ? 19.667 7.924 -8.525 1.00 87.56 201 LYS A CA 1
ATOM 1642 C C . LYS A 1 201 ? 20.349 8.811 -9.571 1.00 87.56 201 LYS A C 1
ATOM 1644 O O . LYS A 1 201 ? 20.336 8.461 -10.752 1.00 87.56 201 LYS A O 1
ATOM 1649 N N . GLN A 1 202 ? 20.905 9.943 -9.148 1.00 86.69 202 GLN A N 1
ATOM 1650 C CA . GLN A 1 202 ? 21.662 10.828 -10.023 1.00 86.69 202 GLN A CA 1
ATOM 1651 C C . GLN A 1 202 ? 22.948 10.140 -10.496 1.00 86.69 202 GLN A C 1
ATOM 1653 O O . GLN A 1 202 ? 23.134 10.017 -11.704 1.00 86.69 202 GLN A O 1
ATOM 1658 N N . ASP A 1 203 ? 23.730 9.566 -9.579 1.00 87.12 203 ASP A N 1
ATOM 1659 C CA . ASP A 1 203 ? 24.970 8.845 -9.902 1.00 87.12 203 ASP A CA 1
ATOM 1660 C C . ASP A 1 203 ? 24.717 7.692 -10.888 1.00 87.12 203 ASP A C 1
ATOM 1662 O O . ASP A 1 203 ? 25.420 7.533 -11.884 1.00 87.12 203 ASP A O 1
ATOM 1666 N N . ASN A 1 204 ? 23.647 6.915 -10.681 1.00 85.19 204 ASN A N 1
ATOM 1667 C CA . ASN A 1 204 ? 23.257 5.848 -11.609 1.00 85.19 204 ASN A CA 1
ATOM 1668 C C . ASN A 1 204 ? 22.878 6.369 -13.000 1.00 85.19 204 ASN A C 1
ATOM 1670 O O . ASN A 1 204 ? 23.094 5.686 -14.001 1.00 85.19 204 ASN A O 1
ATOM 1674 N N . THR A 1 205 ? 22.289 7.562 -13.071 1.00 82.25 205 THR A N 1
ATOM 1675 C CA . THR A 1 205 ? 21.942 8.195 -14.347 1.00 82.25 205 THR A CA 1
ATOM 1676 C C . THR A 1 205 ? 23.210 8.636 -15.077 1.00 82.25 205 THR A C 1
ATOM 1678 O O . THR A 1 205 ? 23.349 8.375 -16.270 1.00 82.25 205 THR A O 1
ATOM 1681 N N . GLU A 1 206 ? 24.164 9.231 -14.361 1.00 87.50 206 GLU A N 1
ATOM 1682 C CA . GLU A 1 206 ? 25.468 9.619 -14.907 1.00 87.50 206 GLU A CA 1
ATOM 1683 C C . GLU A 1 206 ? 26.248 8.392 -15.408 1.00 87.50 206 GLU A C 1
ATOM 1685 O O . GLU A 1 206 ? 26.715 8.379 -16.548 1.00 87.50 206 GLU A O 1
ATOM 1690 N N . LEU A 1 207 ? 26.280 7.304 -14.631 1.00 88.69 207 LEU A N 1
ATOM 1691 C CA . LEU A 1 207 ? 26.897 6.036 -15.040 1.00 88.69 207 LEU A CA 1
ATOM 1692 C C . LEU A 1 207 ? 26.243 5.425 -16.285 1.00 88.69 207 LEU A C 1
ATOM 1694 O O . LEU A 1 207 ? 26.938 4.860 -17.132 1.00 88.69 207 LEU A O 1
ATOM 1698 N N . PHE A 1 208 ? 24.920 5.539 -16.430 1.00 88.50 208 PHE A N 1
ATOM 1699 C CA . PHE A 1 208 ? 24.220 5.073 -17.627 1.00 88.50 208 PHE A CA 1
ATOM 1700 C C . PHE A 1 208 ? 24.670 5.832 -18.883 1.00 88.50 208 PHE A C 1
ATOM 1702 O O . PHE A 1 208 ? 24.906 5.210 -19.922 1.00 88.50 208 PHE A O 1
ATOM 1709 N N . PHE A 1 209 ? 24.827 7.156 -18.793 1.00 86.19 209 PHE A N 1
ATOM 1710 C CA . PHE A 1 209 ? 25.326 7.964 -19.908 1.00 86.19 209 PHE A CA 1
ATOM 1711 C C . PHE A 1 209 ? 26.785 7.645 -20.239 1.00 86.19 209 PHE A C 1
ATOM 1713 O O . PHE A 1 209 ? 27.080 7.374 -21.401 1.00 86.19 209 PHE A O 1
ATOM 1720 N N . ILE A 1 210 ? 27.655 7.543 -19.228 1.00 89.19 210 ILE A N 1
ATOM 1721 C CA . ILE A 1 210 ? 29.061 7.145 -19.413 1.00 89.19 210 ILE A CA 1
ATOM 1722 C C . ILE A 1 210 ? 29.154 5.785 -20.119 1.00 89.19 210 ILE A C 1
ATOM 1724 O O . ILE A 1 210 ? 29.916 5.625 -21.069 1.00 89.19 210 ILE A O 1
ATOM 1728 N N . ASN A 1 211 ? 28.347 4.804 -19.707 1.00 90.38 211 ASN A N 1
ATOM 1729 C CA . ASN A 1 211 ? 28.326 3.483 -20.337 1.00 90.38 211 ASN A CA 1
ATOM 1730 C C . ASN A 1 211 ? 27.896 3.552 -21.814 1.00 90.38 211 ASN A C 1
ATOM 1732 O O . ASN A 1 211 ? 28.478 2.887 -22.670 1.00 90.38 211 ASN A O 1
ATOM 1736 N N . ASN A 1 212 ? 26.901 4.379 -22.142 1.00 88.25 212 ASN A N 1
ATOM 1737 C CA . ASN A 1 212 ? 26.492 4.572 -23.532 1.00 88.25 212 ASN A CA 1
ATOM 1738 C C . ASN A 1 212 ? 27.581 5.241 -24.375 1.00 88.25 212 ASN A C 1
ATOM 1740 O O . ASN A 1 212 ? 27.770 4.851 -25.527 1.00 88.25 212 ASN A O 1
ATOM 1744 N N . ASP A 1 213 ? 28.311 6.204 -23.819 1.00 89.12 213 ASP A N 1
ATOM 1745 C CA . ASP A 1 213 ? 29.405 6.860 -24.533 1.00 89.12 213 ASP A CA 1
ATOM 1746 C C . ASP A 1 213 ? 30.588 5.908 -24.748 1.00 89.12 213 ASP A C 1
ATOM 1748 O O . ASP A 1 213 ? 31.128 5.851 -25.852 1.00 89.12 213 ASP A O 1
ATOM 1752 N N . ILE A 1 214 ? 30.912 5.059 -23.766 1.00 90.06 214 ILE A N 1
ATOM 1753 C CA . ILE A 1 214 ? 31.896 3.977 -23.935 1.00 90.06 214 ILE A CA 1
ATOM 1754 C C . ILE A 1 214 ? 31.478 3.030 -25.064 1.00 90.06 214 ILE A C 1
ATOM 1756 O O . ILE A 1 214 ? 32.297 2.711 -25.922 1.00 90.06 214 ILE A O 1
ATOM 1760 N N . LYS A 1 215 ? 30.206 2.614 -25.122 1.00 91.12 215 LYS A N 1
ATOM 1761 C CA . LYS A 1 215 ? 29.709 1.755 -26.211 1.00 91.12 215 LYS A CA 1
ATOM 1762 C C . LYS A 1 215 ? 29.857 2.407 -27.583 1.00 91.12 215 LYS A C 1
ATOM 1764 O O . LYS A 1 215 ? 30.257 1.731 -28.525 1.00 91.12 215 LYS A O 1
ATOM 1769 N N . LYS A 1 216 ? 29.565 3.708 -27.699 1.00 92.25 216 LYS A N 1
ATOM 1770 C CA . LYS A 1 216 ? 29.766 4.457 -28.950 1.00 92.25 216 LYS A CA 1
ATOM 1771 C C . LYS A 1 216 ? 31.241 4.519 -29.341 1.00 92.25 216 LYS A C 1
ATOM 1773 O O . LYS A 1 216 ? 31.552 4.317 -30.507 1.00 92.25 216 LYS A O 1
ATOM 1778 N N . MET A 1 217 ? 32.140 4.761 -28.384 1.00 94.25 217 MET A N 1
ATOM 1779 C CA . MET A 1 217 ? 33.581 4.761 -28.656 1.00 94.25 217 MET A CA 1
ATOM 1780 C C . MET A 1 217 ? 34.078 3.389 -29.116 1.00 94.25 217 MET A C 1
ATOM 1782 O O . MET A 1 217 ? 34.861 3.325 -30.054 1.00 94.25 217 MET A O 1
ATOM 1786 N N . ILE A 1 218 ? 33.616 2.297 -28.495 1.00 92.00 218 ILE A N 1
ATOM 1787 C CA . ILE A 1 218 ? 33.978 0.933 -28.912 1.00 92.00 218 ILE A CA 1
ATOM 1788 C C . ILE A 1 218 ? 33.548 0.687 -30.361 1.00 92.00 218 ILE A C 1
ATOM 1790 O O . ILE A 1 218 ? 34.376 0.282 -31.168 1.00 92.00 218 ILE A O 1
ATOM 1794 N N . LEU A 1 219 ? 32.296 1.009 -30.703 1.00 91.69 219 LEU A N 1
ATOM 1795 C CA . LEU A 1 219 ? 31.786 0.904 -32.075 1.00 91.69 219 LEU A CA 1
ATOM 1796 C C . LEU A 1 219 ? 32.621 1.721 -33.069 1.00 91.69 219 LEU A C 1
ATOM 1798 O O . LEU A 1 219 ? 32.914 1.244 -34.161 1.00 91.69 219 LEU A O 1
ATOM 1802 N N . GLN A 1 220 ? 33.032 2.934 -32.691 1.00 93.19 220 GLN A N 1
ATOM 1803 C CA . GLN A 1 220 ? 33.885 3.760 -33.544 1.00 93.19 220 GLN A CA 1
ATOM 1804 C C . GLN A 1 220 ? 35.254 3.107 -33.772 1.00 93.19 220 GLN A C 1
ATOM 1806 O O . GLN A 1 220 ? 35.703 3.018 -34.908 1.00 93.19 220 GLN A O 1
ATOM 1811 N N . ILE A 1 221 ? 35.884 2.587 -32.715 1.00 93.94 221 ILE A N 1
ATOM 1812 C CA . ILE A 1 221 ? 37.166 1.877 -32.816 1.00 93.94 221 ILE A CA 1
ATOM 1813 C C . ILE A 1 221 ? 37.035 0.631 -33.706 1.00 93.94 221 ILE A C 1
ATOM 1815 O O . ILE A 1 221 ? 37.936 0.335 -34.488 1.00 93.94 221 ILE A O 1
ATOM 1819 N N . GLU A 1 222 ? 35.931 -0.110 -33.601 1.00 93.31 222 GLU A N 1
ATOM 1820 C CA . GLU A 1 222 ? 35.656 -1.270 -34.458 1.00 93.31 222 GLU A CA 1
ATOM 1821 C C . GLU A 1 222 ? 35.554 -0.867 -35.935 1.00 93.31 222 GLU A C 1
ATOM 1823 O O . GLU A 1 222 ? 36.197 -1.491 -36.781 1.00 93.31 222 GLU A O 1
ATOM 1828 N N . MET A 1 223 ? 34.824 0.211 -36.240 1.00 90.62 223 MET A N 1
ATOM 1829 C CA . MET A 1 223 ? 34.722 0.752 -37.599 1.00 90.62 223 MET A CA 1
ATOM 1830 C C . MET A 1 223 ? 36.078 1.214 -38.146 1.00 90.62 223 MET A C 1
ATOM 1832 O O . MET A 1 223 ? 36.438 0.853 -39.269 1.00 90.62 223 MET A O 1
ATOM 1836 N N . ASP A 1 224 ? 36.845 1.961 -37.349 1.00 92.12 224 ASP A N 1
ATOM 1837 C CA . ASP A 1 224 ? 38.169 2.456 -37.737 1.00 92.12 224 ASP A CA 1
ATOM 1838 C C . ASP A 1 224 ? 39.123 1.279 -38.025 1.00 92.12 224 ASP A C 1
ATOM 1840 O O . ASP A 1 224 ? 39.856 1.276 -39.017 1.00 92.12 224 ASP A O 1
ATOM 1844 N N . ASN A 1 225 ? 39.073 0.222 -37.206 1.00 93.62 225 ASN A N 1
ATOM 1845 C CA . ASN A 1 225 ? 39.859 -0.994 -37.419 1.00 93.62 225 ASN A CA 1
ATOM 1846 C C . ASN A 1 225 ? 39.470 -1.722 -38.714 1.00 93.62 225 ASN A C 1
ATOM 1848 O O . ASN A 1 225 ? 40.351 -2.174 -39.450 1.00 93.62 225 ASN A O 1
ATOM 1852 N N . GLU A 1 226 ? 38.175 -1.835 -39.022 1.00 92.44 226 GLU A N 1
ATOM 1853 C CA . GLU A 1 226 ? 37.726 -2.421 -40.289 1.00 92.44 226 GLU A CA 1
ATOM 1854 C C . GLU A 1 226 ? 38.230 -1.631 -41.503 1.00 92.44 226 GLU A C 1
ATOM 1856 O O . GLU A 1 226 ? 38.624 -2.227 -42.512 1.00 92.44 226 GLU A O 1
ATOM 1861 N N . GLU A 1 227 ? 38.235 -0.299 -41.425 1.00 90.94 227 GLU A N 1
ATOM 1862 C CA . GLU A 1 227 ? 38.730 0.572 -42.493 1.00 90.94 227 GLU A CA 1
ATOM 1863 C C . GLU A 1 227 ? 40.244 0.427 -42.698 1.00 90.94 227 GLU A C 1
ATOM 1865 O O . GLU A 1 227 ? 40.712 0.297 -43.837 1.00 90.94 227 GLU A O 1
ATOM 1870 N N . ILE A 1 228 ? 41.010 0.350 -41.606 1.00 91.62 228 ILE A N 1
ATOM 1871 C CA . ILE A 1 228 ? 42.451 0.074 -41.650 1.00 91.62 228 ILE A CA 1
ATOM 1872 C C . ILE A 1 228 ? 42.713 -1.285 -42.311 1.00 91.62 228 ILE A C 1
ATOM 1874 O O . ILE A 1 228 ? 43.536 -1.375 -43.225 1.00 91.62 228 ILE A O 1
ATOM 1878 N N . ILE A 1 229 ? 41.991 -2.340 -41.914 1.00 91.44 229 ILE A N 1
ATOM 1879 C CA . ILE A 1 229 ? 42.147 -3.687 -42.488 1.00 91.44 229 ILE A CA 1
ATOM 1880 C C . ILE A 1 229 ? 41.828 -3.685 -43.989 1.00 91.44 229 ILE A C 1
ATOM 1882 O O . ILE A 1 229 ? 42.589 -4.250 -44.781 1.00 91.44 229 ILE A O 1
ATOM 1886 N N . LYS A 1 230 ? 40.735 -3.030 -44.408 1.00 90.19 230 LYS A N 1
ATOM 1887 C CA . LYS A 1 230 ? 40.379 -2.879 -45.832 1.00 90.19 230 LYS A CA 1
ATOM 1888 C C . LYS A 1 230 ? 41.494 -2.179 -46.608 1.00 90.19 230 LYS A C 1
ATOM 1890 O O . LYS A 1 230 ? 41.905 -2.668 -47.661 1.00 90.19 230 LYS A O 1
ATOM 1895 N N . SER A 1 231 ? 42.025 -1.089 -46.060 1.00 87.44 231 SER A N 1
ATOM 1896 C CA . SER A 1 231 ? 43.101 -0.306 -46.675 1.00 87.44 231 SER A CA 1
ATOM 1897 C C . SER A 1 231 ? 44.402 -1.107 -46.800 1.00 87.44 231 SER A C 1
ATOM 1899 O O . SER A 1 231 ? 45.040 -1.103 -47.854 1.00 87.44 231 SER A O 1
ATOM 1901 N N . MET A 1 232 ? 44.771 -1.870 -45.766 1.00 85.88 232 MET A N 1
ATOM 1902 C CA . MET A 1 232 ? 45.934 -2.764 -45.801 1.00 85.88 232 MET A CA 1
ATOM 1903 C C . MET A 1 232 ? 45.781 -3.882 -46.836 1.00 85.88 232 MET A C 1
ATOM 1905 O O . MET A 1 232 ? 46.740 -4.203 -47.539 1.00 85.88 232 MET A O 1
ATOM 1909 N N . ASN A 1 233 ? 44.586 -4.466 -46.957 1.00 83.56 233 ASN A N 1
ATOM 1910 C CA . ASN A 1 233 ? 44.316 -5.496 -47.958 1.00 83.56 233 ASN A CA 1
ATOM 1911 C C . ASN A 1 233 ? 44.417 -4.938 -49.382 1.00 83.56 233 ASN A C 1
ATOM 1913 O O . ASN A 1 233 ? 45.050 -5.568 -50.227 1.00 83.56 233 ASN A O 1
ATOM 1917 N N . LEU A 1 234 ? 43.886 -3.737 -49.629 1.00 83.25 234 LEU A N 1
ATOM 1918 C CA . LEU A 1 234 ? 43.998 -3.064 -50.924 1.00 83.25 234 LEU A CA 1
ATOM 1919 C C . LEU A 1 234 ? 45.467 -2.807 -51.303 1.00 83.25 234 LEU A C 1
ATOM 1921 O O . LEU A 1 234 ? 45.892 -3.137 -52.410 1.00 83.25 234 LEU A O 1
ATOM 1925 N N . LEU A 1 235 ? 46.269 -2.288 -50.366 1.00 78.06 235 LEU A N 1
ATOM 1926 C CA . LEU A 1 235 ? 47.711 -2.086 -50.555 1.00 78.06 235 LEU A CA 1
ATOM 1927 C C . LEU A 1 235 ? 48.446 -3.405 -50.828 1.00 78.06 235 LEU A C 1
ATOM 1929 O O . LEU A 1 235 ? 49.324 -3.471 -51.693 1.00 78.06 235 LEU A O 1
ATOM 1933 N N . ARG A 1 236 ? 48.080 -4.482 -50.123 1.00 76.88 236 ARG A N 1
ATOM 1934 C CA . ARG A 1 236 ? 48.635 -5.822 -50.351 1.00 76.88 236 ARG A CA 1
ATOM 1935 C C . ARG A 1 236 ? 48.281 -6.358 -51.740 1.00 76.88 236 ARG A C 1
ATOM 1937 O O . ARG A 1 236 ? 49.112 -7.019 -52.351 1.00 76.88 236 ARG A O 1
ATOM 1944 N N . GLU A 1 237 ? 47.083 -6.097 -52.254 1.00 74.69 237 GLU A N 1
ATOM 1945 C CA . GLU A 1 237 ? 46.709 -6.501 -53.614 1.00 74.69 237 GLU A CA 1
ATOM 1946 C C . GLU A 1 237 ? 47.448 -5.712 -54.691 1.00 74.69 237 GLU A C 1
ATOM 1948 O O . GLU A 1 237 ? 47.926 -6.311 -55.651 1.00 74.69 237 GLU A O 1
ATOM 1953 N N . GLN A 1 238 ? 47.612 -4.402 -54.504 1.00 73.12 238 GLN A N 1
ATOM 1954 C CA . GLN A 1 238 ? 48.359 -3.544 -55.429 1.00 73.12 238 GLN A CA 1
ATOM 1955 C C . GLN A 1 238 ? 49.865 -3.845 -55.453 1.00 73.12 238 GLN A C 1
ATOM 1957 O O . GLN A 1 238 ? 50.529 -3.584 -56.452 1.00 73.12 238 GLN A O 1
ATOM 1962 N N . SER A 1 239 ? 50.407 -4.408 -54.371 1.00 67.00 239 SER A N 1
ATOM 1963 C CA . SER A 1 239 ? 51.819 -4.800 -54.255 1.00 67.00 239 SER A CA 1
ATOM 1964 C C . SER A 1 239 ? 52.099 -6.251 -54.658 1.00 67.00 239 SER A C 1
ATOM 1966 O O . SER A 1 239 ? 53.257 -6.677 -54.631 1.00 67.00 239 SER A O 1
ATOM 1968 N N . LYS A 1 240 ? 51.081 -7.023 -55.074 1.00 65.56 240 LYS A N 1
ATOM 1969 C CA . LYS A 1 240 ? 51.318 -8.331 -55.698 1.00 65.56 240 LYS A CA 1
ATOM 1970 C C . LYS A 1 240 ? 52.125 -8.108 -56.987 1.00 65.56 240 LYS A C 1
ATOM 1972 O O . LYS A 1 240 ? 51.710 -7.301 -57.819 1.00 65.56 240 LYS A O 1
ATOM 1977 N N . PRO A 1 241 ? 53.257 -8.807 -57.190 1.00 60.75 241 PRO A N 1
ATOM 1978 C CA . PRO A 1 241 ? 54.001 -8.699 -58.438 1.00 60.75 241 PRO A CA 1
ATOM 1979 C C . PRO A 1 241 ? 53.073 -9.089 -59.588 1.00 60.75 241 PRO A C 1
ATOM 1981 O O . PRO A 1 241 ? 52.400 -10.121 -59.508 1.00 60.75 241 PRO A O 1
ATOM 1984 N N . MET A 1 242 ? 53.012 -8.268 -60.644 1.00 58.31 242 MET A N 1
ATOM 1985 C CA . MET A 1 242 ? 52.276 -8.633 -61.854 1.00 58.31 242 MET A CA 1
ATOM 1986 C C . MET A 1 242 ? 52.763 -10.010 -62.304 1.00 58.31 242 MET A C 1
ATOM 1988 O O . MET A 1 242 ? 53.938 -10.186 -62.629 1.00 58.31 242 MET A O 1
ATOM 1992 N N . SER A 1 243 ? 51.870 -10.998 -62.275 1.00 55.56 243 SER A N 1
ATOM 1993 C CA . SER A 1 243 ? 52.178 -12.344 -62.737 1.00 55.56 243 SER A CA 1
ATOM 1994 C C . SER A 1 243 ? 52.707 -12.277 -64.169 1.00 55.56 243 SER A C 1
ATOM 1996 O O . SER A 1 243 ? 52.095 -11.637 -65.027 1.00 55.56 243 SER A O 1
ATOM 1998 N N . 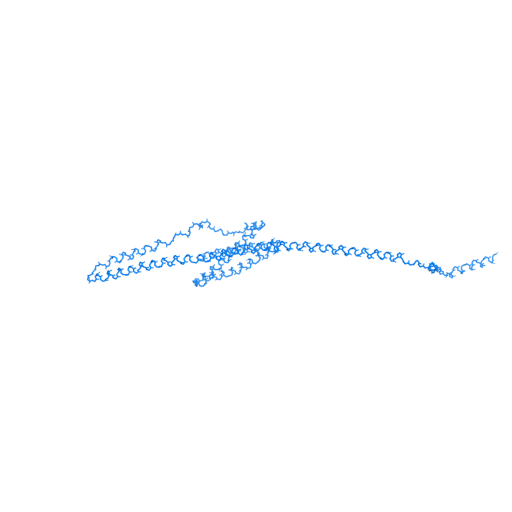ASN A 1 244 ? 53.841 -12.941 -64.382 1.00 52.03 244 ASN A N 1
ATOM 1999 C CA . ASN A 1 244 ? 54.580 -13.080 -65.632 1.00 52.03 244 ASN A CA 1
ATOM 2000 C C . ASN A 1 244 ? 53.642 -13.151 -66.869 1.00 52.03 244 ASN A C 1
ATOM 2002 O O . ASN A 1 244 ? 52.758 -14.014 -66.892 1.00 52.03 244 ASN A O 1
ATOM 2006 N N . PRO A 1 245 ? 53.805 -12.305 -67.910 1.00 53.69 245 PRO A N 1
ATOM 2007 C CA . PRO A 1 245 ? 52.901 -12.266 -69.069 1.00 53.69 245 PRO A CA 1
ATOM 2008 C C . PRO A 1 245 ? 52.788 -13.595 -69.840 1.00 53.69 245 PRO A C 1
ATOM 2010 O O . PRO A 1 245 ? 51.845 -13.775 -70.609 1.00 53.69 245 PRO A O 1
ATOM 2013 N N . GLN A 1 246 ? 53.683 -14.559 -69.599 1.00 51.75 246 GLN A N 1
ATOM 2014 C CA . GLN A 1 246 ? 53.617 -15.904 -70.178 1.00 51.75 246 GLN A CA 1
ATOM 2015 C C . GLN A 1 246 ? 52.397 -16.733 -69.732 1.00 51.75 246 GLN A C 1
ATOM 2017 O O . GLN A 1 246 ? 51.979 -17.604 -70.491 1.00 51.75 246 GLN A O 1
ATOM 2022 N N . SER A 1 247 ? 51.763 -16.460 -68.581 1.00 51.81 247 SER A N 1
ATOM 2023 C CA . SER A 1 247 ? 50.557 -17.215 -68.175 1.00 51.81 247 SER A CA 1
ATOM 2024 C C . SER A 1 247 ? 49.273 -16.768 -68.884 1.00 51.81 247 SER A C 1
ATOM 2026 O O . SER A 1 247 ? 48.264 -17.466 -68.833 1.00 51.81 247 SER A O 1
ATOM 2028 N N . ARG A 1 248 ? 49.283 -15.627 -69.592 1.00 49.38 248 ARG A N 1
ATOM 2029 C CA . ARG A 1 248 ? 48.128 -15.198 -70.402 1.00 49.38 248 ARG A CA 1
ATOM 2030 C C . ARG A 1 248 ? 48.018 -15.945 -71.733 1.00 49.38 248 ARG A C 1
ATOM 2032 O O . ARG A 1 248 ? 46.935 -15.977 -72.306 1.00 49.38 248 ARG A O 1
ATOM 2039 N N . LEU A 1 249 ? 49.098 -16.571 -72.206 1.00 50.72 249 LEU A N 1
ATOM 2040 C CA . LEU A 1 249 ? 49.092 -17.353 -73.449 1.00 50.72 249 LEU A CA 1
ATOM 2041 C C . LEU A 1 249 ? 48.514 -18.765 -73.267 1.00 50.72 249 LEU A C 1
ATOM 2043 O O . LEU A 1 249 ? 47.995 -19.324 -74.227 1.00 50.72 249 LEU A O 1
ATOM 2047 N N . SER A 1 250 ? 48.520 -19.327 -72.052 1.00 51.34 250 SER A N 1
ATOM 2048 C CA . SER A 1 250 ? 47.964 -20.667 -71.801 1.00 51.34 250 SER A CA 1
ATOM 2049 C C . SER A 1 250 ? 46.432 -20.723 -71.823 1.00 51.34 250 SER A C 1
ATOM 2051 O O . SER A 1 250 ? 45.874 -21.812 -71.892 1.00 51.34 250 SER A O 1
ATOM 2053 N N . ASN A 1 251 ? 45.745 -19.574 -71.808 1.00 48.06 251 ASN A N 1
ATOM 2054 C CA . ASN A 1 251 ? 44.283 -19.507 -71.932 1.00 48.06 251 ASN A CA 1
ATOM 2055 C C . ASN A 1 251 ? 43.793 -19.395 -73.388 1.00 48.06 251 ASN A C 1
ATOM 2057 O O . ASN A 1 251 ? 42.588 -19.380 -73.615 1.00 48.06 251 ASN A O 1
ATOM 2061 N N . TYR A 1 252 ? 44.701 -19.356 -74.370 1.00 49.88 252 TYR A N 1
ATOM 2062 C CA . TYR A 1 252 ? 44.376 -19.463 -75.798 1.00 49.88 252 TYR A CA 1
ATOM 2063 C C . TYR A 1 252 ? 44.656 -20.872 -76.338 1.00 49.88 252 TYR A C 1
ATOM 2065 O O . TYR A 1 252 ? 45.121 -21.035 -77.465 1.00 49.88 252 TYR A O 1
ATOM 2073 N N . TYR A 1 253 ? 44.369 -21.912 -75.550 1.00 52.66 253 TYR A N 1
ATOM 2074 C CA . TYR A 1 253 ? 44.233 -23.248 -76.122 1.00 52.66 253 TYR A CA 1
ATOM 2075 C C . TYR A 1 253 ? 42.912 -23.294 -76.896 1.00 52.66 253 TYR A C 1
ATOM 2077 O O . TYR A 1 253 ? 41.853 -23.566 -76.336 1.00 52.66 253 TYR A O 1
ATOM 2085 N N . ILE A 1 254 ? 42.970 -22.945 -78.181 1.00 57.50 254 ILE A N 1
ATOM 2086 C CA . ILE A 1 254 ? 41.893 -23.222 -79.130 1.00 57.50 254 ILE A CA 1
ATOM 2087 C C . ILE A 1 254 ? 41.906 -24.745 -79.326 1.00 57.50 254 ILE A C 1
ATOM 2089 O O . ILE A 1 254 ? 42.919 -25.261 -79.804 1.00 57.50 254 ILE A O 1
ATOM 2093 N N . PRO A 1 255 ? 40.849 -25.483 -78.941 1.00 54.69 255 PRO A N 1
ATOM 2094 C CA . PRO A 1 255 ? 40.790 -26.917 -79.186 1.00 54.69 255 PRO A CA 1
ATOM 2095 C C . PRO A 1 255 ? 40.904 -27.163 -80.691 1.00 54.69 255 PRO A C 1
ATOM 2097 O O . PRO A 1 255 ? 40.202 -26.524 -81.477 1.00 54.69 255 PRO A O 1
ATOM 2100 N N . TYR A 1 256 ? 41.806 -28.058 -81.089 1.00 54.88 256 TYR A N 1
ATOM 2101 C CA . TYR A 1 256 ? 41.892 -28.514 -82.470 1.00 54.88 256 TYR A CA 1
ATOM 2102 C C . TYR A 1 256 ? 40.574 -29.207 -82.829 1.00 54.88 256 TYR A C 1
ATOM 2104 O O . TYR A 1 256 ? 40.241 -30.252 -82.274 1.00 54.88 256 TYR A O 1
ATOM 2112 N N . ASP A 1 257 ? 39.799 -28.575 -83.705 1.00 65.75 257 ASP A N 1
ATOM 2113 C CA . ASP A 1 257 ? 38.540 -29.110 -84.202 1.00 65.75 257 ASP A CA 1
ATOM 2114 C C . ASP A 1 257 ? 38.835 -29.982 -85.428 1.00 65.75 257 ASP A C 1
ATOM 2116 O O . ASP A 1 257 ? 38.988 -29.479 -86.545 1.00 65.75 257 ASP A O 1
ATOM 2120 N N . GLU A 1 258 ? 38.967 -31.292 -85.200 1.00 62.03 258 GLU A N 1
ATOM 2121 C CA . GLU A 1 258 ? 39.236 -32.295 -86.243 1.00 62.03 258 GLU A CA 1
ATOM 2122 C C . GLU A 1 258 ? 38.233 -32.215 -87.404 1.00 62.03 258 GLU A C 1
ATOM 2124 O O . GLU A 1 258 ? 38.595 -32.505 -88.546 1.00 62.03 258 GLU A O 1
ATOM 2129 N N . THR A 1 259 ? 37.004 -31.744 -87.156 1.00 63.50 259 THR A N 1
ATOM 2130 C CA . THR A 1 259 ? 35.983 -31.620 -88.205 1.00 63.50 259 THR A CA 1
ATOM 2131 C C . THR A 1 259 ? 36.307 -30.515 -89.212 1.00 63.50 259 THR A C 1
ATOM 2133 O O . THR A 1 259 ? 36.115 -30.700 -90.412 1.00 63.50 259 THR A O 1
ATOM 2136 N N . LYS A 1 260 ? 36.917 -29.406 -88.770 1.00 67.25 260 LYS A N 1
ATOM 2137 C CA . LYS A 1 260 ? 37.354 -28.321 -89.667 1.00 67.25 260 LYS A CA 1
ATOM 2138 C C . LYS A 1 260 ? 38.598 -28.679 -90.469 1.00 67.25 260 LYS A C 1
ATOM 2140 O O . LYS A 1 260 ? 38.765 -28.193 -91.586 1.00 67.25 260 LYS A O 1
ATOM 2145 N N . ALA A 1 261 ? 39.470 -29.520 -89.914 1.00 66.88 261 ALA A N 1
ATOM 2146 C CA . ALA A 1 261 ? 40.615 -30.049 -90.648 1.00 66.88 261 ALA A CA 1
ATOM 2147 C C . ALA A 1 261 ? 40.159 -31.000 -91.770 1.00 66.88 261 ALA A C 1
ATOM 2149 O O . ALA A 1 261 ? 40.640 -30.887 -92.895 1.00 66.88 261 ALA A O 1
ATOM 2150 N N . GLN A 1 262 ? 39.164 -31.852 -91.501 1.00 68.75 262 GLN A N 1
ATOM 2151 C CA . GLN A 1 262 ? 38.568 -32.735 -92.510 1.00 68.75 262 GLN A CA 1
ATOM 2152 C C . GLN A 1 262 ? 37.804 -31.968 -93.602 1.00 68.75 262 GLN A C 1
ATOM 2154 O O . GLN A 1 262 ? 37.942 -32.298 -94.778 1.00 68.75 262 GLN A O 1
ATOM 2159 N N . GLU A 1 263 ? 37.062 -30.908 -93.256 1.00 71.12 263 GLU A N 1
ATOM 2160 C CA . GLU A 1 263 ? 36.416 -30.038 -94.253 1.00 71.12 263 GLU A CA 1
ATOM 2161 C C . GLU A 1 263 ? 37.438 -29.321 -95.152 1.00 71.12 263 GLU A C 1
ATOM 2163 O O . GLU A 1 263 ? 37.234 -29.216 -96.364 1.00 71.12 263 GLU A O 1
ATOM 2168 N N . ALA A 1 264 ? 38.561 -28.860 -94.592 1.00 70.94 264 ALA A N 1
ATOM 2169 C CA . ALA A 1 264 ? 39.630 -28.233 -95.369 1.00 70.94 264 ALA A CA 1
ATOM 2170 C C . ALA A 1 264 ? 40.314 -29.228 -96.327 1.00 70.94 264 ALA A C 1
ATOM 2172 O O . ALA A 1 264 ? 40.580 -28.882 -97.484 1.00 70.94 264 ALA A O 1
ATOM 2173 N N . ASP A 1 265 ? 40.539 -30.467 -95.882 1.00 73.12 265 ASP A N 1
ATOM 2174 C CA . ASP A 1 265 ? 41.095 -31.537 -96.716 1.00 73.12 265 ASP A CA 1
ATOM 2175 C C . ASP A 1 265 ? 40.118 -31.980 -97.820 1.00 73.12 265 ASP A C 1
ATOM 2177 O O . ASP A 1 265 ? 40.536 -32.210 -98.960 1.00 73.12 265 ASP A O 1
ATOM 2181 N N . GLU A 1 266 ? 38.809 -32.029 -97.549 1.00 75.56 266 GLU A N 1
ATOM 2182 C CA . GLU A 1 266 ? 37.794 -32.282 -98.578 1.00 75.56 266 GLU A CA 1
ATOM 2183 C C . GLU A 1 266 ? 37.736 -31.169 -99.632 1.00 75.56 266 GLU A C 1
ATOM 2185 O O . GLU A 1 266 ? 37.662 -31.459 -100.830 1.00 75.56 266 GLU A O 1
ATOM 2190 N N . ILE A 1 267 ? 37.797 -29.900 -99.219 1.00 74.19 267 ILE A N 1
ATOM 2191 C CA . ILE A 1 267 ? 37.810 -28.756 -100.143 1.00 74.19 267 ILE A CA 1
ATOM 2192 C C . ILE A 1 267 ? 39.073 -28.785 -101.014 1.00 74.19 267 ILE A C 1
ATOM 2194 O O . ILE A 1 267 ? 38.984 -28.617 -102.232 1.00 74.19 267 ILE A O 1
ATOM 2198 N N . MET A 1 268 ? 40.242 -29.061 -100.427 1.00 72.75 268 MET A N 1
ATOM 2199 C CA . MET A 1 268 ? 41.503 -29.187 -101.167 1.00 72.75 268 MET A CA 1
ATOM 2200 C C . MET A 1 268 ? 41.498 -30.359 -102.151 1.00 72.75 268 MET A C 1
ATOM 2202 O O . MET A 1 268 ? 42.039 -30.238 -103.250 1.00 72.75 268 MET A O 1
ATOM 2206 N N . ASN A 1 269 ? 40.869 -31.480 -101.798 1.00 76.00 269 ASN A N 1
ATOM 2207 C CA . ASN A 1 269 ? 40.737 -32.615 -102.707 1.00 76.00 269 ASN A CA 1
ATOM 2208 C C . ASN A 1 269 ? 39.756 -32.331 -103.855 1.00 76.00 269 ASN A C 1
ATOM 2210 O O . ASN A 1 269 ? 40.049 -32.701 -104.991 1.00 76.00 269 ASN A O 1
ATOM 2214 N N . ARG A 1 270 ? 38.656 -31.603 -103.609 1.00 72.06 270 ARG A N 1
ATOM 2215 C CA . ARG A 1 270 ? 37.744 -31.145 -104.677 1.00 72.06 270 ARG A CA 1
ATOM 2216 C C . ARG A 1 270 ? 38.408 -30.144 -105.625 1.00 72.06 270 ARG A C 1
ATOM 2218 O O . ARG A 1 270 ? 38.158 -30.196 -106.823 1.00 72.06 270 ARG A O 1
ATOM 2225 N N . LEU A 1 271 ? 39.281 -29.271 -105.118 1.00 69.94 271 LEU A N 1
ATOM 2226 C CA . LEU A 1 271 ? 40.040 -28.318 -105.941 1.00 69.94 271 LEU A CA 1
ATOM 2227 C C . LEU A 1 271 ? 41.125 -28.976 -106.804 1.00 69.94 271 LEU A C 1
ATOM 2229 O O . LEU A 1 271 ? 41.519 -28.393 -107.804 1.00 69.94 271 LEU A O 1
ATOM 2233 N N . LYS A 1 272 ? 41.615 -30.167 -106.437 1.00 71.88 272 LYS A N 1
ATOM 2234 C CA . LYS A 1 272 ? 42.599 -30.927 -107.231 1.00 71.88 272 LYS A CA 1
ATOM 2235 C C . LYS A 1 272 ? 41.973 -31.832 -108.298 1.00 71.88 272 LYS A C 1
ATOM 2237 O O . LYS A 1 272 ? 42.708 -32.381 -109.114 1.00 71.88 272 LYS A O 1
ATOM 2242 N N . GLN A 1 273 ? 40.656 -32.045 -108.251 1.00 62.75 273 GLN A N 1
ATOM 2243 C CA . GLN A 1 273 ? 39.915 -32.898 -109.191 1.00 62.75 273 GLN A CA 1
ATOM 2244 C C . GLN A 1 273 ? 39.145 -32.110 -110.268 1.00 62.75 273 GLN A C 1
ATOM 2246 O O . GLN A 1 273 ? 38.556 -32.735 -111.148 1.00 62.75 273 GLN A O 1
ATOM 2251 N N . ASN A 1 274 ? 39.184 -30.774 -110.221 1.00 48.72 274 ASN A N 1
ATOM 2252 C CA . ASN A 1 274 ? 38.757 -29.862 -111.292 1.00 48.72 274 ASN A CA 1
ATOM 2253 C C . ASN A 1 274 ? 39.979 -29.194 -111.931 1.00 48.72 274 ASN A C 1
ATOM 2255 O O . ASN A 1 274 ? 39.860 -28.784 -113.105 1.00 48.72 274 ASN A O 1
#

Secondary structure (DSSP, 8-state):
-HHHHHHHHHHHHHHHHHHHHHHHH---HHHHHHHHHHHHHHHHHHHHHHHHHHHHHTTPPPPHHHHHHHHHHHHHHHHHHHHHHHHHHH-HHHHHHHTTS---------SS--SS-SSSHHHHHHHHHHHHHTT---S-S-HHHHHHHHHHHHHHHHHHHHHHHHHHHHHHHHHHHHHHHHHHHHHHHHHHHHHHHHHHHHHHHHHHHHHHHHHHHHHHHHHHHHHHHHHHHHHHHHTS----GGGGSTT------HHHHHHHHHHHHHHH--

pLDDT: mean 73.85, std 17.15, range [28.7, 94.38]

Sequence (274 aa):
MLQSLNKLKLQLRAEIEILKMCLDKGKSTTMVQMIDKNKQRLEQDGKQLELIIKRLEEGNQLTLNEKDKLDTLKLNISKVLIQNEKIYNSDEQFKELISKVPRIKDDQSQNQSFQQGKKEESSIQIKSAIKTIQQTTQEEQQPQEVNQQYQIVRNNVDNLISEISNLNLRVDNHKHTDLQQQIDKLKLENAKMQANFKLLKQDNTELFFINNDIKKMILQIEMDNEEIIKSMNLLREQSKPMSNPQSRLSNYYIPYDETKAQEADEIMNRLKQN

Foldseek 3Di:
DLVVLVLVLVQLVLLLVLLVVCLVVPPDPVLNVLSVVLSVLSVVLSVVSVVVSVCVVVVDDDDPVRVVVVVVSVVSNVVSVVVVVVSCVVDPVSVVSSVPGDHDDDPPDDPPDPDDDPDPPVVVVVVVVVVVVVVPPPDDDDPPVVVVVVVVVVVVVVVVVVVVVVVVVCVVVPVCPVVVVVVVVVVVVVVVVVVVVVVVVVVVVVVVVVVVVVVVVVVVVVVVVVVVVVVVVVVVVVPDPDPDPVVVVVVPPPDPDVVVVVVVVVVVVVVVVD

Radius of gyration: 49.65 Å; chains: 1; bounding box: 85×51×184 Å

Organism: Paramecium octaurelia (NCBI:txid43137)